Protein 5NFQ (pdb70)

Solvent-accessible surface area: 12331 Å² total; per-residue (Å²): 80,118,25,133,65,87,156,9,80,10,109,66,73,15,51,0,9,0,0,29,35,36,62,99,144,16,73,10,0,0,2,0,3,1,3,2,8,2,10,24,1,2,24,74,0,0,134,69,1,17,104,103,18,24,0,0,1,0,0,6,11,0,2,63,25,0,19,48,31,71,109,63,56,6,1,35,45,97,79,3,42,24,4,1,39,44,0,0,75,67,30,70,9,49,44,0,0,0,0,0,0,16,35,0,0,34,4,0,1,18,0,0,12,60,4,23,119,148,57,0,64,47,0,0,0,0,0,0,19,4,58,49,16,19,14,111,5,0,15,36,54,70,68,0,0,114,16,1,16,18,11,106,12,0,63,60,102,85,10,35,75,47,1,142,131,94,5,0,26,10,0,6,118,108,15,124,122,24,29,114,35,44,96,21,108,85,80,13,95,66,32,14,72,151,18,17,112,71,78,58,1,0,17,0,3,0,2,2,8,46,15,16,111,40,61,2,16,57,66,138,33,85,74,122,54,51,116,72,58,110,89,77,167,71,79,158,0,72,4,53,0,0,0,0,2,0,51,73,3,127,10,12,10,54,59,2,6,96,30,2,102,119,37,6,99,73,41,64,36,41,125,12,81,132,5,17,12,4,0,0,17,60,17,27,114,41,0,15,65,14,0,59,51,42,12,46,89,206

Foldseek 3Di:
DDAQWDWFAFPVGWIWTKGWAADLPAAEEEEEEAPPAALCLLVLQCVVCRPRYTYMGTRFELFDPIPQDQDLQCQALVNRLVVVVRRCVRSVHFAHEYEYAALSLQSQLVNQLVCPPGHYQEYEYEHYFHQQFLLLCLQAPPLQLLLAVLLVLLQDVVCLVQCVVQFLVSSVVVSPSDDDDDDDPPVRVVVSSVRRNPSSSSSSNSSNSNNYPRDRDDPPDHSGDDPPDDGDPTAAREHHYEYEYEQAASNGHPVSVPPNVVRYPPYHYHYHYPFYRSCCRRVVVSVNVSCCVSVDPD

Nearest PDB structures (foldseek):
  5nfq-assembly1_A  TM=1.003E+00  e=3.956E-67  metagenome
  8agm-assembly2_DDD  TM=8.901E-01  e=1.456E-24  metagenome
  4o08-assembly2_B  TM=8.683E-01  e=7.441E-25  Priestia megaterium
  4inz-assembly2_B  TM=8.617E-01  e=6.299E-24  Priestia megaterium
  6t6y-assembly1_A  TM=7.324E-01  e=2.892E-12  Streptomyces sp. BC16019

Structure (mmCIF, N/CA/C/O backbone):
data_5NFQ
#
_entry.id   5NFQ
#
_cell.length_a   41.200
_cell.length_b   84.180
_cell.length_c   157.450
_cell.angle_alpha   90.00
_cell.angle_beta   90.00
_cell.angle_gamma   90.00
#
_symmetry.space_group_name_H-M   'C 2 2 21'
#
loop_
_entity.id
_entity.type
_entity.pdbx_description
1 polymer 'epoxide hydrolase belonging to alpha/beta hydrolase superfamily metagenomic from Tomsk sample'
2 non-polymer DI(HYDROXYETHYL)ETHER
3 non-polymer 1,2-ETHANEDIOL
4 non-polymer 'TRIETHYLENE GLYCOL'
5 non-polymer IMIDAZOLE
6 water water
#
loop_
_atom_site.group_PDB
_atom_site.id
_atom_site.type_symbol
_atom_site.label_atom_id
_atom_site.label_alt_id
_atom_site.label_comp_id
_atom_site.label_asym_id
_atom_site.label_entity_id
_atom_site.label_seq_id
_atom_site.pdbx_PDB_ins_code
_atom_site.Cartn_x
_atom_site.Cartn_y
_atom_site.Cartn_z
_atom_site.occupancy
_atom_site.B_iso_or_equiv
_atom_site.auth_seq_id
_atom_site.auth_comp_id
_atom_site.auth_asym_id
_atom_site.auth_atom_id
_atom_site.pdbx_PDB_model_num
ATOM 1 N N A MET A 1 1 ? -5.197 21.215 72.749 0.40 54.15 1 MET A N 1
ATOM 2 N N B MET A 1 1 ? -5.952 20.544 71.873 0.60 60.38 1 MET A N 1
ATOM 3 C CA A MET A 1 1 ? -4.941 20.755 71.354 0.40 55.25 1 MET A CA 1
ATOM 4 C CA B MET A 1 1 ? -4.490 20.717 72.135 0.60 66.01 1 MET A CA 1
ATOM 5 C C A MET A 1 1 ? -4.151 21.798 70.558 0.40 62.89 1 MET A C 1
ATOM 6 C C B MET A 1 1 ? -3.754 21.148 70.858 0.60 74.42 1 MET A C 1
ATOM 7 O O A MET A 1 1 ? -4.738 22.675 69.920 0.40 68.83 1 MET A O 1
ATOM 8 O O B MET A 1 1 ? -4.097 20.705 69.754 0.60 82.36 1 MET A O 1
ATOM 17 N N A THR A 1 2 ? -2.822 21.704 70.605 0.40 63.39 2 THR A N 1
ATOM 18 N N B THR A 1 2 ? -2.752 22.016 71.022 0.60 65.93 2 THR A N 1
ATOM 19 C CA A THR A 1 2 ? -1.964 22.584 69.806 0.40 50.49 2 THR A CA 1
ATOM 20 C CA B THR A 1 2 ? -1.945 22.534 69.904 0.60 46.42 2 THR A CA 1
ATOM 21 C C A THR A 1 2 ? -0.496 22.651 70.245 0.40 43.42 2 THR A C 1
ATOM 22 C C B THR A 1 2 ? -0.467 22.707 70.250 0.60 41.99 2 THR A C 1
ATOM 23 O O A THR A 1 2 ? -0.188 22.975 71.396 0.40 43.58 2 THR A O 1
ATOM 24 O O B THR A 1 2 ? -0.118 23.162 71.346 0.60 38.84 2 THR A O 1
ATOM 31 N N . PHE A 1 3 ? 0.389 22.333 69.300 1.00 32.33 3 PHE A N 1
ATOM 32 C CA . PHE A 1 3 ? 1.829 22.581 69.393 1.00 28.04 3 PHE A CA 1
ATOM 33 C C . PHE A 1 3 ? 2.121 23.757 68.481 1.00 25.82 3 PHE A C 1
ATOM 34 O O . PHE A 1 3 ? 1.444 23.916 67.464 1.00 26.31 3 PHE A O 1
ATOM 42 N N . GLU A 1 4 ? 3.118 24.569 68.835 1.00 25.82 4 GLU A N 1
ATOM 43 C CA A GLU A 1 4 ? 3.627 25.605 67.930 0.50 27.13 4 GLU A CA 1
ATOM 44 C CA B GLU A 1 4 ? 3.608 25.604 67.922 0.50 26.34 4 GLU A CA 1
ATOM 45 C C . GLU A 1 4 ? 4.408 24.922 66.812 1.00 23.63 4 GLU A C 1
ATOM 46 O O . GLU A 1 4 ? 5.218 24.021 67.077 1.00 23.84 4 GLU A O 1
ATOM 57 N N . LEU A 1 5 ? 4.138 25.315 65.571 1.00 17.54 5 LEU A N 1
ATOM 58 C CA . LEU A 1 5 ? 4.869 24.774 64.429 1.00 16.91 5 LEU A CA 1
ATOM 59 C C . LEU A 1 5 ? 5.765 25.854 63.873 1.00 18.97 5 LEU A C 1
ATOM 60 O O . LEU A 1 5 ? 5.375 27.021 63.805 1.00 23.71 5 LEU A O 1
ATOM 65 N N . LYS A 1 6 ? 6.950 25.453 63.452 1.00 17.43 6 LYS A N 1
ATOM 66 C CA . LYS A 1 6 ? 7.800 26.334 62.677 1.00 20.87 6 LYS A CA 1
ATOM 67 C C . LYS A 1 6 ? 8.032 25.788 61.279 1.00 23.30 6 LYS A C 1
ATOM 68 O O . LYS A 1 6 ? 8.169 24.580 61.091 1.00 22.58 6 LYS A O 1
ATOM 74 N N . ARG A 1 7 ? 8.072 26.703 60.313 1.00 17.64 7 ARG A N 1
ATOM 75 C CA A ARG A 1 7 ? 8.285 26.344 58.923 0.60 17.74 7 ARG A CA 1
ATOM 76 C CA B ARG A 1 7 ? 8.295 26.374 58.902 0.40 19.19 7 ARG A CA 1
ATOM 77 C C . ARG A 1 7 ? 9.786 26.235 58.662 1.00 22.03 7 ARG A C 1
ATOM 78 O O . ARG A 1 7 ? 10.548 27.171 58.921 1.00 27.14 7 ARG A O 1
ATOM 93 N N . VAL A 1 8 ? 10.207 25.067 58.174 1.00 16.34 8 VAL A N 1
ATOM 94 C CA . VAL A 1 8 ? 11.624 24.782 57.941 1.00 15.41 8 VAL A CA 1
ATOM 95 C C . VAL A 1 8 ? 11.830 24.582 56.433 1.00 16.00 8 VAL A C 1
ATOM 96 O O . VAL A 1 8 ? 11.341 23.610 55.850 1.00 16.98 8 VAL A O 1
ATOM 100 N N . ALA A 1 9 ? 12.577 25.493 55.808 1.00 18.28 9 ALA A N 1
ATOM 101 C CA . ALA A 1 9 ? 12.875 25.376 54.383 1.00 15.89 9 ALA A CA 1
ATOM 102 C C . ALA A 1 9 ? 14.031 24.413 54.191 1.00 15.67 9 ALA A C 1
ATOM 103 O O . ALA A 1 9 ? 15.036 24.512 54.896 1.00 16.46 9 ALA A O 1
ATOM 105 N N . LEU A 1 10 ? 13.888 23.475 53.244 1.00 13.00 10 LEU A N 1
ATOM 106 C CA . LEU A 1 10 ? 14.886 22.427 52.941 1.00 14.86 10 LEU A CA 1
ATOM 107 C C . LEU A 1 10 ? 15.550 22.630 51.571 1.00 11.90 10 LEU A C 1
ATOM 108 O O . LEU A 1 10 ? 14.935 23.233 50.683 1.00 14.67 10 LEU A O 1
ATOM 113 N N . PRO A 1 11 ? 16.782 22.112 51.401 1.00 15.48 11 PRO A N 1
ATOM 114 C CA . PRO A 1 11 ? 17.524 22.406 50.149 1.00 16.55 11 PRO A CA 1
ATOM 115 C C . PRO A 1 11 ? 17.057 21.606 48.942 1.00 20.99 11 PRO A C 1
ATOM 116 O O . PRO A 1 11 ? 17.616 21.764 47.849 1.00 20.88 11 PRO A O 1
ATOM 120 N N . ASN A 1 12 ? 16.030 20.770 49.118 1.00 16.95 12 ASN A N 1
ATOM 121 C CA . ASN A 1 12 ? 15.372 20.112 47.975 1.00 16.75 12 ASN A CA 1
ATOM 122 C C . ASN A 1 12 ? 14.176 20.915 47.469 1.00 18.40 12 ASN A C 1
ATOM 123 O O . ASN A 1 12 ? 13.399 20.436 46.639 1.00 22.66 12 ASN A O 1
ATOM 128 N N . GLY A 1 13 ? 13.990 22.111 48.018 1.00 17.88 13 GLY A N 1
ATOM 129 C CA . GLY A 1 13 ? 12.914 23.001 47.593 1.00 16.37 13 GLY A CA 1
ATOM 130 C C . GLY A 1 13 ? 11.580 22.853 48.298 1.00 21.07 13 GLY A C 1
ATOM 131 O O . GLY A 1 13 ? 10.644 23.573 47.981 1.00 25.42 13 GLY A O 1
ATOM 132 N N A ILE A 1 14 ? 11.524 21.924 49.263 0.50 16.88 14 ILE A N 1
ATOM 133 N N B ILE A 1 14 ? 11.460 21.935 49.240 0.50 16.25 14 ILE A N 1
ATOM 134 C CA A ILE A 1 14 ? 10.356 21.646 50.129 0.50 17.26 14 ILE A CA 1
ATOM 135 C CA B ILE A 1 14 ? 10.218 21.922 49.986 0.50 15.20 14 ILE A CA 1
ATOM 136 C C A ILE A 1 14 ? 10.448 22.477 51.418 0.50 18.00 14 ILE A C 1
ATOM 137 C C B ILE A 1 14 ? 10.421 22.523 51.366 0.50 16.74 14 ILE A C 1
ATOM 138 O O A ILE A 1 14 ? 11.560 22.767 51.871 0.50 18.38 14 ILE A O 1
ATOM 139 O O B ILE A 1 14 ? 11.557 22.694 51.821 0.50 17.13 14 ILE A O 1
ATOM 148 N N . HIS A 1 15 ? 9.308 22.859 52.005 1.00 15.15 15 HIS A N 1
ATOM 149 C CA . HIS A 1 15 ? 9.326 23.234 53.412 1.00 17.36 15 HIS A CA 1
ATOM 150 C C . HIS A 1 15 ? 8.499 22.228 54.205 1.00 15.75 15 HIS A C 1
ATOM 151 O O . HIS A 1 15 ? 7.533 21.670 53.679 1.00 16.04 15 HIS A O 1
ATOM 158 N N . LEU A 1 16 ? 8.870 22.044 55.463 1.00 13.47 16 LEU A N 1
ATOM 159 C CA . LEU A 1 16 ? 8.094 21.233 56.404 1.00 12.64 16 LEU A CA 1
ATOM 160 C C . LEU A 1 16 ? 7.716 22.085 57.591 1.00 15.05 16 LEU A C 1
ATOM 161 O O . LEU A 1 16 ? 8.566 22.828 58.125 1.00 14.97 16 LEU A O 1
ATOM 166 N N . ASP A 1 17 ? 6.461 21.982 58.015 1.00 14.63 17 ASP A N 1
ATOM 167 C CA . ASP A 1 17 ? 6.067 22.595 59.294 1.00 13.67 17 ASP A CA 1
ATOM 168 C C . ASP A 1 17 ? 6.348 21.582 60.394 1.00 14.65 17 ASP A C 1
ATOM 169 O O . ASP A 1 17 ? 5.955 20.436 60.255 1.00 14.56 17 ASP A O 1
ATOM 174 N N . VAL A 1 18 ? 7.019 22.014 61.473 1.00 13.28 18 VAL A N 1
ATOM 175 C CA A VAL A 1 18 ? 7.501 21.065 62.485 0.65 12.67 18 VAL A CA 1
ATOM 176 C CA B VAL A 1 18 ? 7.576 21.080 62.460 0.35 13.89 18 VAL A CA 1
ATOM 177 C C . VAL A 1 18 ? 7.329 21.526 63.906 1.00 14.81 18 VAL A C 1
ATOM 178 O O . VAL A 1 18 ? 7.406 22.716 64.207 1.00 17.51 18 VAL A O 1
ATOM 185 N N . VAL A 1 19 ? 7.087 20.546 64.775 1.00 14.03 19 VAL A N 1
ATOM 186 C CA . VAL A 1 19 ? 7.094 20.733 66.226 1.00 14.63 19 VAL A CA 1
ATOM 187 C C . VAL A 1 19 ? 8.555 20.647 66.630 1.00 14.87 19 VAL A C 1
ATOM 188 O O . VAL A 1 19 ? 9.286 19.802 66.122 1.00 13.95 19 VAL A O 1
ATOM 192 N N . ASP A 1 20 ? 8.994 21.525 67.532 1.00 15.96 20 ASP A N 1
ATOM 193 C CA . ASP A 1 20 ? 10.335 21.463 68.062 1.00 17.38 20 ASP A CA 1
ATOM 194 C C . ASP A 1 20 ? 10.205 21.871 69.497 1.00 18.69 20 ASP A C 1
ATOM 195 O O . ASP A 1 20 ? 10.147 23.071 69.817 1.00 18.66 20 ASP A O 1
ATOM 200 N N . GLU A 1 21 ? 10.146 20.860 70.356 1.00 17.23 21 GLU A N 1
ATOM 201 C CA A GLU A 1 21 ? 9.928 21.058 71.796 0.60 17.93 21 GLU A CA 1
ATOM 202 C CA B GLU A 1 21 ? 9.915 21.059 71.786 0.40 18.71 21 GLU A CA 1
ATOM 203 C C . GLU A 1 21 ? 11.068 20.444 72.584 1.00 20.35 21 GLU A C 1
ATOM 204 O O . GLU A 1 21 ? 11.675 19.477 72.153 1.00 24.46 21 GLU A O 1
ATOM 215 N N . GLY A 1 22 ? 11.368 21.007 73.748 1.00 20.01 22 GLY A N 1
ATOM 216 C CA . GLY A 1 22 ? 12.395 20.418 74.612 1.00 18.97 22 GLY A CA 1
ATOM 217 C C . GLY A 1 22 ? 13.739 21.128 74.588 1.00 17.83 22 GLY A C 1
ATOM 218 O O . GLY A 1 22 ? 13.967 21.988 73.735 1.00 19.75 22 GLY A O 1
ATOM 219 N N . PRO A 1 23 ? 14.657 20.742 75.499 1.00 19.71 23 PRO A N 1
ATOM 220 C CA . PRO A 1 23 ? 15.966 21.427 75.590 1.00 22.00 23 PRO A CA 1
ATOM 221 C C . PRO A 1 23 ? 16.807 21.274 74.326 1.00 25.65 23 PRO A C 1
ATOM 222 O O . PRO A 1 23 ? 16.940 20.160 73.792 1.00 22.62 23 PRO A O 1
ATOM 226 N N . THR A 1 24 ? 17.350 22.399 73.855 1.00 24.28 24 THR A N 1
ATOM 227 C CA . THR A 1 24 ? 18.110 22.493 72.593 1.00 31.34 24 THR A CA 1
ATOM 228 C C . THR A 1 24 ? 19.254 21.480 72.461 1.00 30.22 24 THR A C 1
ATOM 229 O O . THR A 1 24 ? 19.470 20.940 71.365 1.00 32.42 24 THR A O 1
ATOM 233 N N . ASP A 1 25 ? 19.962 21.225 73.567 1.00 26.67 25 ASP A N 1
ATOM 234 C CA A ASP A 1 25 ? 21.142 20.359 73.542 0.60 33.24 25 ASP A CA 1
ATOM 235 C CA B ASP A 1 25 ? 21.156 20.370 73.571 0.40 33.42 25 ASP A CA 1
ATOM 236 C C . ASP A 1 25 ? 20.887 18.968 74.141 1.00 29.55 25 ASP A C 1
ATOM 237 O O . ASP A 1 25 ? 21.815 18.191 74.380 1.00 32.45 25 ASP A O 1
ATOM 246 N N . ALA A 1 26 ? 19.612 18.641 74.350 1.00 19.75 26 ALA A N 1
ATOM 247 C CA . ALA A 1 26 ? 19.225 17.336 74.886 1.00 20.16 26 ALA A CA 1
ATOM 248 C C . ALA A 1 26 ? 19.325 16.272 73.763 1.00 21.28 26 ALA A C 1
ATOM 249 O O . ALA A 1 26 ? 19.321 16.652 72.580 1.00 22.04 26 ALA A O 1
ATOM 251 N N . PRO A 1 27 ? 19.426 14.969 74.115 1.00 20.13 27 PRO A N 1
ATOM 252 C CA . PRO A 1 27 ? 19.342 13.949 73.043 1.00 17.93 27 PRO A CA 1
ATOM 253 C C . PRO A 1 27 ? 18.041 14.137 72.245 1.00 17.81 27 PRO A C 1
ATOM 254 O O . PRO A 1 27 ? 17.023 14.569 72.810 1.00 15.23 27 PRO A O 1
ATOM 258 N N . VAL A 1 28 ? 18.086 13.827 70.950 1.00 11.88 28 VAL A N 1
ATOM 259 C CA . VAL A 1 28 ? 16.986 14.205 70.038 1.00 14.17 28 VAL A CA 1
ATOM 260 C C . VAL A 1 28 ? 16.145 12.982 69.689 1.00 13.54 28 VAL A C 1
ATOM 261 O O . VAL A 1 28 ? 16.688 11.910 69.394 1.00 13.73 28 VAL A O 1
ATOM 265 N N . LEU A 1 29 ? 14.825 13.177 69.733 1.00 13.91 29 LEU A N 1
ATOM 266 C CA . LEU A 1 29 ? 13.860 12.205 69.191 1.00 13.13 29 LEU A CA 1
ATOM 267 C C . LEU A 1 29 ? 13.148 12.873 68.031 1.00 13.15 29 LEU A C 1
ATOM 268 O O . LEU A 1 29 ? 12.534 13.923 68.206 1.00 15.22 29 LEU A O 1
ATOM 273 N N . ILE A 1 30 ? 13.232 12.276 66.836 1.00 11.08 30 ILE A N 1
ATOM 274 C CA . ILE A 1 30 ? 12.494 12.802 65.688 1.00 12.30 30 ILE A CA 1
ATOM 275 C C . ILE A 1 30 ? 11.317 11.834 65.466 1.00 11.21 30 ILE A C 1
ATOM 276 O O . ILE A 1 30 ? 11.545 10.657 65.185 1.00 13.20 30 ILE A O 1
ATOM 281 N N . PHE A 1 31 ? 10.096 12.363 65.583 1.00 12.29 31 PHE A N 1
ATOM 282 C CA . PHE A 1 31 ? 8.835 11.573 65.511 1.00 11.92 31 PHE A CA 1
ATOM 283 C C . PHE A 1 31 ? 8.191 11.758 64.140 1.00 9.70 31 PHE A C 1
ATOM 284 O O . PHE A 1 31 ? 7.965 12.908 63.714 1.00 10.86 31 PHE A O 1
ATOM 292 N N . LEU A 1 32 ? 7.877 10.630 63.487 1.00 11.83 32 LEU A N 1
ATOM 293 C CA . LEU A 1 32 ? 7.221 10.615 62.170 1.00 11.18 32 LEU A CA 1
ATOM 294 C C . LEU A 1 32 ? 5.845 9.943 62.247 1.00 10.71 32 LEU A C 1
ATOM 295 O O . LEU A 1 32 ? 5.744 8.764 62.587 1.00 10.36 32 LEU A O 1
ATOM 300 N N . HIS A 1 33 ? 4.805 10.715 61.926 1.00 9.51 33 HIS A N 1
ATOM 301 C CA . HIS A 1 33 ? 3.434 10.223 61.840 1.00 10.42 33 HIS A CA 1
ATOM 302 C C . HIS A 1 33 ? 3.218 9.358 60.606 1.00 11.60 33 HIS A C 1
ATOM 303 O O . HIS A 1 33 ? 4.070 9.295 59.692 1.00 11.86 33 HIS A O 1
ATOM 310 N N . GLY A 1 34 ? 2.019 8.777 60.537 1.00 12.07 34 GLY A N 1
ATOM 311 C CA . GLY A 1 34 ? 1.593 8.081 59.321 1.00 12.54 34 GLY A CA 1
ATOM 312 C C . GLY A 1 34 ? 0.300 8.629 58.761 1.00 10.48 34 GLY A C 1
ATOM 313 O O . GLY A 1 34 ? -0.107 9.781 59.032 1.00 11.75 34 GLY A O 1
ATOM 314 N N . PHE A 1 35 ? -0.353 7.779 57.973 1.00 11.27 35 PHE A N 1
ATOM 315 C CA . PHE A 1 35 ? -1.538 8.146 57.204 1.00 11.65 35 PHE A CA 1
ATOM 316 C C . PHE A 1 35 ? -2.788 7.761 58.000 1.00 12.60 35 PHE A C 1
ATOM 317 O O . PHE A 1 35 ? -2.818 6.645 58.564 1.00 12.68 35 PHE A O 1
ATOM 325 N N . PRO A 1 36 ? -3.829 8.608 58.034 1.00 12.40 36 PRO A N 1
ATOM 326 C CA . PRO A 1 36 ? -3.918 9.906 57.395 1.00 12.54 36 PRO A CA 1
ATOM 327 C C . PRO A 1 36 ? -3.884 10.997 58.493 1.00 11.46 36 PRO A C 1
ATOM 328 O O . PRO A 1 36 ? -4.861 11.726 58.710 1.00 13.71 36 PRO A O 1
ATOM 332 N N . GLU A 1 37 ? -2.775 11.049 59.212 1.00 12.12 37 GLU A N 1
ATOM 333 C CA . GLU A 1 37 ? -2.720 11.852 60.425 1.00 11.89 37 GLU A CA 1
ATOM 334 C C . GLU A 1 37 ? -1.862 13.091 60.220 1.00 11.28 37 GLU A C 1
ATOM 335 O O . GLU A 1 37 ? -2.083 13.818 59.229 1.00 12.27 37 GLU A O 1
ATOM 341 N N . SER A 1 38 ? -0.922 13.352 61.132 1.00 12.30 38 SER A N 1
ATOM 342 C CA . SER A 1 38 ? -0.169 14.618 61.158 1.00 11.40 38 SER A CA 1
ATOM 343 C C . SER A 1 38 ? 0.861 14.555 62.274 1.00 11.57 38 SER A C 1
ATOM 344 O O . SER A 1 38 ? 0.948 13.546 62.964 1.00 12.83 38 SER A O 1
ATOM 347 N N . HIS A 1 39 ? 1.618 15.645 62.474 1.00 13.55 39 HIS A N 1
ATOM 348 C CA . HIS A 1 39 ? 2.526 15.764 63.611 1.00 13.17 39 HIS A CA 1
ATOM 349 C C . HIS A 1 39 ? 1.849 15.413 64.949 1.00 15.24 39 HIS A C 1
ATOM 350 O O . HIS A 1 39 ? 2.523 15.044 65.907 1.00 15.23 39 HIS A O 1
ATOM 357 N N . ARG A 1 40 ? 0.527 15.491 65.000 1.00 12.65 40 ARG A N 1
ATOM 358 C CA . ARG A 1 40 ? -0.181 15.153 66.256 1.00 14.86 40 ARG A CA 1
ATOM 359 C C . ARG A 1 40 ? -0.192 13.658 66.609 1.00 12.57 40 ARG A C 1
ATOM 360 O O . ARG A 1 40 ? -0.573 13.288 67.726 1.00 13.68 40 ARG A O 1
ATOM 368 N N . THR A 1 41 ? 0.194 12.776 65.685 1.00 12.57 41 THR A N 1
ATOM 369 C CA . THR A 1 41 ? 0.138 11.328 65.969 1.00 10.81 41 THR A CA 1
ATOM 370 C C . THR A 1 41 ? 0.844 10.964 67.282 1.00 11.51 41 THR A C 1
ATOM 371 O O . THR A 1 41 ? 0.299 10.202 68.114 1.00 12.12 41 THR A O 1
ATOM 375 N N . TRP A 1 42 ? 2.034 11.532 67.480 1.00 11.05 42 TRP A N 1
ATOM 376 C CA . TRP A 1 42 ? 2.857 11.151 68.620 1.00 11.09 42 TRP A CA 1
ATOM 377 C C . TRP A 1 42 ? 2.723 12.178 69.749 1.00 12.13 42 TRP A C 1
ATOM 378 O O . TRP A 1 42 ? 3.622 12.302 70.620 1.00 13.49 42 TRP A O 1
ATOM 389 N N . ARG A 1 43 ? 1.603 12.906 69.738 1.00 13.40 43 ARG A N 1
ATOM 390 C CA . ARG A 1 43 ? 1.331 13.954 70.751 1.00 14.08 43 ARG A CA 1
ATOM 391 C C . ARG A 1 43 ? 1.641 13.559 72.201 1.00 13.46 43 ARG A C 1
ATOM 392 O O . ARG A 1 43 ? 2.232 14.359 72.940 1.00 13.74 43 ARG A O 1
ATOM 400 N N . HIS A 1 44 ? 1.195 12.369 72.608 1.00 14.84 44 HIS A N 1
ATOM 401 C CA . HIS A 1 44 ? 1.373 11.915 73.984 1.00 13.41 44 HIS A CA 1
ATOM 402 C C . HIS A 1 44 ? 2.824 11.722 74.303 1.00 14.66 44 HIS A C 1
ATOM 403 O O . HIS A 1 44 ? 3.253 12.045 75.413 1.00 16.18 44 HIS A O 1
ATOM 410 N N . GLN A 1 45 ? 3.583 11.203 73.335 1.00 11.98 45 GLN A N 1
ATOM 411 C CA . GLN A 1 45 ? 5.013 10.919 73.566 1.00 12.16 45 GLN A CA 1
ATOM 412 C C . GLN A 1 45 ? 5.828 12.204 73.532 1.00 14.38 45 GLN A C 1
ATOM 413 O O . GLN A 1 45 ? 6.754 12.384 74.308 1.00 13.23 45 GLN A O 1
ATOM 419 N N . ILE A 1 46 ? 5.462 13.116 72.624 1.00 12.00 46 ILE A N 1
ATOM 420 C CA . ILE A 1 46 ? 6.146 14.419 72.561 1.00 13.87 46 ILE A CA 1
ATOM 421 C C . ILE A 1 46 ? 5.987 15.135 73.906 1.00 16.13 46 ILE A C 1
ATOM 422 O O . ILE A 1 46 ? 7.004 15.583 74.478 1.00 18.14 46 ILE A O 1
ATOM 427 N N . ARG A 1 47 ? 4.754 15.180 74.431 1.00 16.15 47 ARG A N 1
ATOM 428 C CA A ARG A 1 47 ? 4.527 15.866 75.716 0.60 17.81 47 ARG A CA 1
ATOM 429 C CA B ARG A 1 47 ? 4.469 15.827 75.724 0.40 16.87 47 ARG A CA 1
ATOM 430 C C . ARG A 1 47 ? 5.185 15.103 76.864 1.00 19.66 47 ARG A C 1
ATOM 431 O O . ARG A 1 47 ? 5.668 15.722 77.818 1.00 21.61 47 ARG A O 1
ATOM 446 N N . HIS A 1 48 ? 5.245 13.788 76.755 1.00 15.57 48 HIS A N 1
ATOM 447 C CA . HIS A 1 48 ? 5.853 12.964 77.816 1.00 15.50 48 HIS A CA 1
ATOM 448 C C . HIS A 1 48 ? 7.376 13.152 77.924 1.00 15.64 48 HIS A C 1
ATOM 449 O O . HIS A 1 48 ? 7.924 13.136 79.046 1.00 18.04 48 HIS A O 1
ATOM 456 N N . PHE A 1 49 ? 8.061 13.342 76.792 1.00 14.16 49 PHE A N 1
ATOM 457 C CA . PHE A 1 49 ? 9.538 13.287 76.793 1.00 13.13 49 PHE A CA 1
ATOM 458 C C . PHE A 1 49 ? 10.232 14.629 76.614 1.00 12.17 49 PHE A C 1
ATOM 459 O O . PHE A 1 49 ? 11.457 14.691 76.701 1.00 13.85 49 PHE A O 1
ATOM 467 N N . SER A 1 50 ? 9.452 15.678 76.348 1.00 14.59 50 SER A N 1
ATOM 468 C CA . SER A 1 50 ? 10.030 16.968 75.978 1.00 15.21 50 SER A CA 1
ATOM 469 C C . SER A 1 50 ? 10.602 17.731 77.175 1.00 20.72 50 SER A C 1
ATOM 470 O O . SER A 1 50 ? 11.207 18.778 76.989 1.00 19.18 50 SER A O 1
ATOM 473 N N . ASP A 1 51 ? 10.456 17.193 78.382 1.00 17.13 51 ASP A N 1
ATOM 474 C CA . ASP A 1 51 ? 11.196 17.753 79.525 1.00 20.50 51 ASP A CA 1
ATOM 475 C C . ASP A 1 51 ? 12.671 17.334 79.535 1.00 21.45 51 ASP A C 1
ATOM 476 O O . ASP A 1 51 ? 13.517 18.023 80.137 1.00 22.68 51 ASP A O 1
ATOM 481 N N . ARG A 1 52 ? 12.974 16.212 78.881 1.00 15.38 52 ARG A N 1
ATOM 482 C CA . ARG A 1 52 ? 14.322 15.609 78.892 1.00 16.90 52 ARG A CA 1
ATOM 483 C C . ARG A 1 52 ? 14.956 15.449 77.534 1.00 19.54 52 ARG A C 1
ATOM 484 O O . ARG A 1 52 ? 16.169 15.260 77.455 1.00 20.70 52 ARG A O 1
ATOM 492 N N . PHE A 1 53 ? 14.138 15.487 76.476 1.00 15.30 53 PHE A N 1
ATOM 493 C CA . PHE A 1 53 ? 14.603 15.226 75.115 1.00 14.38 53 PHE A CA 1
ATOM 494 C C . PHE A 1 53 ? 14.160 16.347 74.202 1.00 14.13 53 PHE A C 1
ATOM 495 O O . PHE A 1 53 ? 13.089 16.955 74.412 1.00 15.18 53 PHE A O 1
ATOM 503 N N . ARG A 1 54 ? 14.968 16.616 73.178 1.00 13.87 54 ARG A N 1
ATOM 504 C CA . ARG A 1 54 ? 14.541 17.521 72.147 1.00 15.09 54 ARG A CA 1
ATOM 505 C C . ARG A 1 54 ? 13.657 16.703 71.210 1.00 17.33 54 ARG A C 1
ATOM 506 O O . ARG A 1 54 ? 14.107 15.726 70.600 1.00 16.43 54 ARG A O 1
ATOM 514 N N . CYS A 1 55 ? 12.409 17.124 71.104 1.00 13.67 55 CYS A N 1
ATOM 515 C CA . CYS A 1 55 ? 11.417 16.356 70.352 1.00 14.57 55 CYS A CA 1
ATOM 516 C C . CYS A 1 55 ? 11.025 17.129 69.088 1.00 14.37 55 CYS A C 1
ATOM 517 O O . CYS A 1 55 ? 10.467 18.220 69.180 1.00 15.18 55 CYS A O 1
ATOM 520 N N . ILE A 1 56 ? 11.307 16.543 67.914 1.00 14.13 56 ILE A N 1
ATOM 521 C CA . ILE A 1 56 ? 11.036 17.150 66.619 1.00 12.58 56 ILE A CA 1
ATOM 522 C C . ILE A 1 56 ? 9.915 16.340 65.964 1.00 11.90 56 ILE A C 1
ATOM 523 O O . ILE A 1 56 ? 9.969 15.121 65.961 1.00 12.72 56 ILE A O 1
ATOM 528 N N . ALA A 1 57 ? 8.870 17.001 65.476 1.00 12.24 57 ALA A N 1
ATOM 529 C CA . ALA A 1 57 ? 7.790 16.228 64.821 1.00 11.52 57 ALA A CA 1
ATOM 530 C C . ALA A 1 57 ? 7.240 16.999 63.643 1.00 11.94 57 ALA 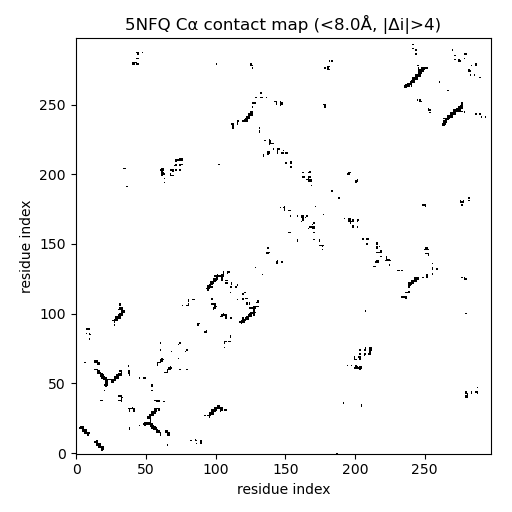A C 1
ATOM 531 O O . ALA A 1 57 ? 6.434 17.924 63.816 1.00 13.07 57 ALA A O 1
ATOM 533 N N . PRO A 1 58 ? 7.622 16.583 62.424 1.00 11.35 58 PRO A N 1
ATOM 534 C CA . PRO A 1 58 ? 7.111 17.294 61.259 1.00 11.07 58 PRO A CA 1
ATOM 535 C C . PRO A 1 58 ? 5.718 16.870 60.854 1.00 12.62 58 PRO A C 1
ATOM 536 O O . PRO A 1 58 ? 5.333 15.733 61.096 1.00 13.78 58 PRO A O 1
ATOM 540 N N . ASP A 1 59 ? 4.969 17.786 60.252 1.00 11.26 59 ASP A N 1
ATOM 541 C CA . ASP A 1 59 ? 3.967 17.392 59.267 1.00 11.59 59 ASP A CA 1
ATOM 542 C C . ASP A 1 59 ? 4.808 17.053 58.042 1.00 12.34 59 ASP A C 1
ATOM 543 O O . ASP A 1 59 ? 5.493 17.932 57.478 1.00 14.31 59 ASP A O 1
ATOM 548 N N . GLN A 1 60 ? 4.783 15.785 57.619 1.00 10.54 60 GLN A N 1
ATOM 549 C CA . GLN A 1 60 ? 5.652 15.381 56.510 1.00 11.59 60 GLN A CA 1
ATOM 550 C C . GLN A 1 60 ? 5.135 15.928 55.178 1.00 11.95 60 GLN A C 1
ATOM 551 O O . GLN A 1 60 ? 4.048 16.507 55.108 1.00 12.19 60 GLN A O 1
ATOM 557 N N . ARG A 1 61 ? 5.939 15.748 54.129 1.00 12.79 61 ARG A N 1
ATOM 558 C CA . ARG A 1 61 ? 5.615 16.278 52.803 1.00 12.69 61 ARG A CA 1
ATOM 559 C C . ARG A 1 61 ? 4.210 15.775 52.439 1.00 13.80 61 ARG A C 1
ATOM 560 O O . ARG A 1 61 ? 3.875 14.614 52.719 1.00 12.94 61 ARG A O 1
ATOM 568 N N . GLY A 1 62 ? 3.382 16.653 51.865 1.00 11.42 62 GLY A N 1
ATOM 569 C CA . GLY A 1 62 ? 2.034 16.246 51.492 1.00 12.75 62 GLY A CA 1
ATOM 570 C C . GLY A 1 62 ? 0.992 16.507 52.564 1.00 13.69 62 GLY A C 1
ATOM 571 O O . GLY A 1 62 ? -0.191 16.428 52.280 1.00 13.68 62 GLY A O 1
ATOM 572 N N . TYR A 1 63 ? 1.439 16.813 53.783 1.00 11.82 63 TYR A N 1
ATOM 573 C CA . TYR A 1 63 ? 0.545 16.980 54.906 1.00 11.68 63 TYR A CA 1
ATOM 574 C C . TYR A 1 63 ? 0.370 18.423 55.368 1.00 14.67 63 TYR A C 1
ATOM 575 O O . TYR A 1 63 ? 1.358 19.175 55.525 1.00 12.94 63 TYR A O 1
ATOM 584 N N . ARG A 1 64 ? -0.887 18.776 55.646 1.00 14.72 64 ARG A N 1
ATOM 585 C CA . ARG A 1 64 ? -1.230 20.058 56.283 1.00 14.43 64 ARG A CA 1
ATOM 586 C C . ARG A 1 64 ? -0.541 21.234 55.561 1.00 14.87 64 ARG A C 1
ATOM 587 O O . ARG A 1 64 ? -0.726 21.406 54.349 1.00 16.44 64 ARG A O 1
ATOM 595 N N . GLY A 1 65 ? 0.242 22.017 56.287 1.00 14.13 65 GLY A N 1
ATOM 596 C CA . GLY A 1 65 ? 0.850 23.217 55.737 1.00 14.68 65 GLY A CA 1
ATOM 597 C C . GLY A 1 65 ? 2.222 23.004 55.155 1.00 15.22 65 GLY A C 1
ATOM 598 O O . GLY A 1 65 ? 2.810 23.950 54.622 1.00 16.84 65 GLY A O 1
ATOM 599 N N . SER A 1 66 ? 2.760 21.791 55.250 1.00 13.38 66 SER A N 1
ATOM 600 C CA . SER A 1 66 ? 4.013 21.475 54.557 1.00 12.79 66 SER A CA 1
ATOM 601 C C . SER A 1 66 ? 3.828 21.513 53.042 1.00 14.09 66 SER A C 1
ATOM 602 O O . SER A 1 66 ? 2.700 21.571 52.556 1.00 14.54 66 SER A O 1
ATOM 605 N N . SER A 1 67 ? 4.925 21.514 52.278 1.00 14.10 67 SER A N 1
ATOM 606 C CA . SER A 1 67 ? 4.782 21.492 50.806 1.00 15.14 67 SER A CA 1
ATOM 607 C C . SER A 1 67 ? 3.940 20.301 50.344 1.00 15.03 67 SER A C 1
ATOM 608 O O . SER A 1 67 ? 4.136 19.193 50.826 1.00 14.28 67 SER A O 1
ATOM 611 N N . LYS A 1 68 ? 3.049 20.551 49.384 1.00 14.27 68 LYS A N 1
ATOM 612 C CA . LYS A 1 68 ? 2.154 19.527 48.865 1.00 12.91 68 LYS A CA 1
ATOM 613 C C . LYS A 1 68 ? 2.276 19.460 47.339 1.00 13.73 68 LYS A C 1
ATOM 614 O O . LYS A 1 68 ? 1.310 19.769 46.646 1.00 17.70 68 LYS A O 1
ATOM 620 N N . PRO A 1 69 ? 3.468 19.070 46.815 1.00 13.06 69 PRO A N 1
ATOM 621 C CA . PRO A 1 69 ? 3.562 18.848 45.373 1.00 13.38 69 PRO A CA 1
ATOM 622 C C . PRO A 1 69 ? 2.528 17.790 44.947 1.00 12.96 69 PRO A C 1
ATOM 623 O O . PRO A 1 69 ? 2.228 16.856 45.710 1.00 12.87 69 PRO A O 1
ATOM 627 N N . GLN A 1 70 ? 1.902 17.984 43.789 1.00 13.37 70 GLN A N 1
ATOM 628 C CA . GLN A 1 70 ? 0.817 17.074 43.380 1.00 14.57 70 GLN A CA 1
ATOM 629 C C . GLN A 1 70 ? 1.274 15.840 42.597 1.00 16.15 70 GLN A C 1
ATOM 630 O O . GLN A 1 70 ? 0.556 14.822 42.571 1.00 15.59 70 GLN A O 1
ATOM 636 N N . GLU A 1 71 ? 2.475 15.915 42.018 1.00 14.92 71 GLU A N 1
ATOM 637 C CA . GLU A 1 71 ? 2.988 14.802 41.233 1.00 16.85 71 GLU A CA 1
ATOM 638 C C . GLU A 1 71 ? 3.327 13.607 42.124 1.00 18.22 71 GLU A C 1
ATOM 639 O O . GLU A 1 71 ? 3.939 13.746 43.205 1.00 14.37 71 GLU A O 1
ATOM 645 N N . VAL A 1 72 ? 2.904 12.433 41.659 1.00 15.46 72 VAL A N 1
ATOM 646 C CA . VAL A 1 72 ? 3.145 11.186 42.403 1.00 13.10 72 VAL A CA 1
ATOM 647 C C . VAL A 1 72 ? 4.620 11.022 42.722 1.00 11.37 72 VAL A C 1
ATOM 648 O O . VAL A 1 72 ? 4.978 10.695 43.870 1.00 11.93 72 VAL A O 1
ATOM 652 N N . ALA A 1 73 ? 5.491 11.244 41.730 1.00 13.30 73 ALA A N 1
ATOM 653 C CA . ALA A 1 73 ? 6.942 11.017 41.926 1.00 14.03 73 ALA A CA 1
ATOM 654 C C . ALA A 1 73 ? 7.616 11.884 42.994 1.00 13.48 73 ALA A C 1
ATOM 655 O O . ALA A 1 73 ? 8.730 11.555 43.439 1.00 13.92 73 ALA A O 1
ATOM 657 N N . ALA A 1 74 ? 6.938 12.939 43.451 1.00 12.73 74 ALA A N 1
ATOM 658 C CA . ALA A 1 74 ? 7.494 13.760 44.539 1.00 12.22 74 ALA A CA 1
ATOM 659 C C . ALA A 1 74 ? 7.442 12.969 45.856 1.00 12.87 74 ALA A C 1
ATOM 660 O O . ALA A 1 74 ? 7.943 13.447 46.868 1.00 13.11 74 ALA A O 1
ATOM 662 N N . TYR A 1 75 ? 6.832 11.775 45.840 1.00 11.69 75 TYR A N 1
ATOM 663 C CA . TYR A 1 75 ? 6.668 11.007 47.086 1.00 12.83 75 TYR A CA 1
ATOM 664 C C . TYR A 1 75 ? 7.352 9.650 47.077 1.00 11.66 75 TYR A C 1
ATOM 665 O O . TYR A 1 75 ? 7.026 8.787 47.887 1.00 11.42 75 TYR A O 1
ATOM 674 N N . THR A 1 76 ? 8.302 9.447 46.175 1.00 11.51 76 THR A N 1
ATOM 675 C CA . THR A 1 76 ? 9.081 8.179 46.136 1.00 12.35 76 THR A CA 1
ATOM 676 C C . THR A 1 76 ? 9.820 8.047 47.469 1.00 12.84 76 THR A C 1
ATOM 677 O O . THR A 1 76 ? 10.129 9.069 48.091 1.00 12.85 76 THR A O 1
ATOM 681 N N . PRO A 1 77 ? 10.058 6.800 47.942 1.00 15.23 77 PRO A N 1
ATOM 682 C CA . PRO A 1 77 ? 10.623 6.571 49.291 1.00 16.38 77 PRO A CA 1
ATOM 683 C C . PRO A 1 77 ? 11.946 7.304 49.529 1.00 14.89 77 PRO A C 1
ATOM 684 O O . PRO A 1 77 ? 12.183 7.789 50.647 1.00 15.30 77 PRO A O 1
ATOM 688 N N . ASP A 1 78 ? 12.791 7.399 48.494 1.00 15.17 78 ASP A N 1
ATOM 689 C CA . ASP A 1 78 ? 14.074 8.104 48.641 1.00 14.78 78 ASP A CA 1
ATOM 690 C C . ASP A 1 78 ? 13.907 9.560 49.021 1.00 14.93 78 ASP A C 1
ATOM 691 O O . ASP A 1 78 ? 14.729 10.103 49.780 1.00 13.64 78 ASP A O 1
ATOM 696 N N . LYS A 1 79 ? 12.878 10.206 48.453 1.00 13.84 79 LYS A N 1
ATOM 697 C CA . LYS A 1 79 ? 12.587 11.602 48.736 1.00 13.22 79 LYS A CA 1
ATOM 698 C C . LYS A 1 79 ? 12.082 11.750 50.166 1.00 12.00 79 LYS A C 1
ATOM 699 O O . LYS A 1 79 ? 12.484 12.665 50.876 1.00 12.61 79 LYS A O 1
ATOM 705 N N . LEU A 1 80 ? 11.190 10.852 50.576 1.00 11.52 80 LEU A N 1
ATOM 706 C CA . LEU A 1 80 ? 10.640 10.912 51.951 1.00 11.92 80 LEU A CA 1
ATOM 707 C C . LEU A 1 80 ? 11.687 10.677 53.038 1.00 12.10 80 LEU A C 1
ATOM 708 O O . LEU A 1 80 ? 11.682 11.360 54.086 1.00 12.31 80 LEU A O 1
ATOM 713 N N . ILE A 1 81 ? 12.588 9.732 52.774 1.00 12.30 81 ILE A N 1
ATOM 714 C CA . ILE A 1 81 ? 13.714 9.452 53.667 1.00 12.32 81 ILE A CA 1
ATOM 715 C C . ILE A 1 81 ? 14.661 10.654 53.676 1.00 11.98 81 ILE A C 1
ATOM 716 O O . ILE A 1 81 ? 15.073 11.125 54.739 1.00 12.86 81 ILE A O 1
ATOM 721 N N . GLY A 1 82 ? 14.954 11.165 52.480 1.00 11.65 82 GLY A N 1
ATOM 722 C CA . GLY A 1 82 ? 15.836 12.324 52.320 1.00 14.95 82 GLY A CA 1
ATOM 723 C C . GLY A 1 82 ? 15.391 13.538 53.096 1.00 14.83 82 GLY A C 1
ATOM 724 O O . GLY A 1 82 ? 16.223 14.226 53.704 1.00 13.67 82 GLY A O 1
ATOM 725 N N . ASP A 1 83 ? 14.076 13.790 53.104 1.00 13.81 83 ASP A N 1
ATOM 726 C CA . ASP A 1 83 ? 13.486 14.922 53.828 1.00 12.66 83 ASP A CA 1
ATOM 727 C C . ASP A 1 83 ? 13.894 14.913 55.290 1.00 13.43 83 ASP A C 1
ATOM 728 O O . ASP A 1 83 ? 14.128 15.978 55.869 1.00 13.84 83 ASP A O 1
ATOM 733 N N . ILE A 1 84 ? 13.951 13.723 55.888 1.00 13.32 84 ILE A N 1
ATOM 734 C CA . ILE A 1 84 ? 14.312 13.617 57.309 1.00 11.67 84 ILE A CA 1
ATOM 735 C C . ILE A 1 84 ? 15.783 13.971 57.571 1.00 13.44 84 ILE A C 1
ATOM 736 O O . ILE A 1 84 ? 16.080 14.710 58.521 1.00 13.14 84 ILE A O 1
ATOM 741 N N . PHE A 1 85 ? 16.699 13.466 56.762 1.00 13.75 85 PHE A N 1
ATOM 742 C CA . PHE A 1 85 ? 18.096 13.869 56.940 1.00 13.54 85 PHE A CA 1
ATOM 743 C C . PHE A 1 85 ? 18.268 15.376 56.703 1.00 13.19 85 PHE A C 1
ATOM 744 O O . PHE A 1 85 ? 18.998 16.045 57.446 1.00 15.07 85 PHE A O 1
ATOM 752 N N . LEU A 1 86 ? 17.608 15.898 55.673 1.00 13.12 86 LEU A N 1
ATOM 753 C CA . LEU A 1 86 ? 17.685 17.334 55.380 1.00 15.56 86 LEU A CA 1
ATOM 754 C C . LEU A 1 86 ? 17.073 18.176 56.493 1.00 15.48 86 LEU A C 1
ATOM 755 O O . LEU A 1 86 ? 17.607 19.233 56.822 1.00 15.85 86 LEU A O 1
ATOM 760 N N . LEU A 1 87 ? 15.986 17.680 57.105 1.00 12.54 87 LEU A N 1
ATOM 761 C CA . LEU A 1 87 ? 15.394 18.354 58.267 1.00 12.40 87 LEU A CA 1
ATOM 762 C C . LEU A 1 87 ? 16.387 18.392 59.428 1.00 14.59 87 LEU A C 1
ATOM 763 O O . LEU A 1 87 ? 16.587 19.477 60.026 1.00 14.37 87 LEU A O 1
ATOM 768 N N . ALA A 1 88 ? 17.036 17.249 59.720 1.00 13.68 88 ALA A N 1
ATOM 769 C CA . ALA A 1 88 ? 18.034 17.197 60.818 1.00 14.16 88 ALA A CA 1
ATOM 770 C C . ALA A 1 88 ? 19.189 18.168 60.502 1.00 17.99 88 ALA A C 1
ATOM 771 O O . ALA A 1 88 ? 19.624 18.929 61.386 1.00 17.61 88 ALA A O 1
ATOM 773 N N . ASP A 1 89 ? 19.657 18.147 59.250 1.00 16.51 89 ASP A N 1
ATOM 774 C CA . ASP A 1 89 ? 20.727 19.072 58.791 1.00 18.74 89 ASP A CA 1
ATOM 775 C C . ASP A 1 89 ? 20.391 20.527 59.065 1.00 20.17 89 ASP A C 1
ATOM 776 O O . ASP A 1 89 ? 21.204 21.266 59.649 1.00 22.03 89 ASP A O 1
ATOM 781 N N . THR A 1 90 ? 19.186 20.923 58.660 1.00 19.17 90 THR A N 1
ATOM 782 C CA . THR A 1 90 ? 18.723 22.296 58.764 1.00 20.92 90 THR A CA 1
ATOM 783 C C . THR A 1 90 ? 18.575 22.750 60.216 1.00 24.17 90 THR A C 1
ATOM 784 O O . THR A 1 90 ? 18.865 23.907 60.539 1.00 21.63 90 THR A O 1
ATOM 788 N N . LEU A 1 91 ? 18.167 21.836 61.096 1.00 19.92 91 LEU A N 1
ATOM 789 C CA . LEU A 1 91 ? 18.051 22.151 62.511 1.00 17.75 91 LEU A CA 1
ATOM 790 C C . LEU A 1 91 ? 19.376 22.018 63.277 1.00 19.11 91 LEU A C 1
ATOM 791 O O . LEU A 1 91 ? 19.404 22.233 64.488 1.00 22.85 91 LEU A O 1
ATOM 796 N N . GLY A 1 92 ? 20.446 21.655 62.577 1.00 20.02 92 GLY A N 1
ATOM 797 C CA . GLY A 1 92 ? 21.775 21.467 63.185 1.00 22.38 92 GLY A CA 1
ATOM 798 C C . GLY A 1 92 ? 21.900 20.241 64.084 1.00 24.17 92 GLY A C 1
ATOM 799 O O . GLY A 1 92 ? 22.657 20.246 65.066 1.00 22.98 92 GLY A O 1
ATOM 800 N N . ILE A 1 93 ? 21.151 19.184 63.753 1.00 19.44 93 ILE A N 1
ATOM 801 C CA . ILE A 1 93 ? 21.098 17.980 64.574 1.00 15.67 93 ILE A CA 1
ATOM 802 C C . ILE A 1 93 ? 21.992 16.922 63.939 1.00 15.92 93 ILE A C 1
ATOM 803 O O . ILE A 1 93 ? 21.702 16.422 62.863 1.00 16.67 93 ILE A O 1
ATOM 808 N N . GLY A 1 94 ? 23.090 16.596 64.612 1.00 14.76 94 GLY A N 1
ATOM 809 C CA . GLY A 1 94 ? 24.049 15.622 64.068 1.00 15.17 94 GLY A CA 1
ATOM 810 C C . GLY A 1 94 ? 23.567 14.182 64.167 1.00 19.23 94 GLY A C 1
ATOM 811 O O . GLY A 1 94 ? 23.673 13.425 63.206 1.00 19.05 94 GLY A O 1
ATOM 812 N N . SER A 1 95 ? 23.067 13.799 65.342 1.00 18.73 95 SER A N 1
ATOM 813 C CA A SER A 1 95 ? 22.539 12.447 65.535 0.60 18.93 95 SER A CA 1
ATOM 814 C CA B SER A 1 95 ? 22.516 12.455 65.504 0.40 18.04 95 SER A CA 1
ATOM 815 C C . SER A 1 95 ? 21.230 12.473 66.300 1.00 14.63 95 SER A C 1
ATOM 816 O O . SER A 1 95 ? 21.004 13.350 67.105 1.00 16.20 95 SER A O 1
ATOM 821 N N . PHE A 1 96 ? 20.370 11.501 66.026 1.00 15.32 96 PHE A N 1
ATOM 822 C CA . PHE A 1 96 ? 19.044 11.473 66.647 1.00 13.61 96 PHE A CA 1
ATOM 823 C C . PHE A 1 96 ? 18.536 10.033 66.729 1.00 11.47 96 PHE A C 1
ATOM 824 O O . PHE A 1 96 ? 19.121 9.109 66.119 1.00 12.81 96 PHE A O 1
ATOM 832 N N . THR A 1 97 ? 17.496 9.852 67.539 1.00 10.57 97 THR A N 1
ATOM 833 C CA . THR A 1 97 ? 16.694 8.637 67.539 1.00 10.62 97 THR A CA 1
ATOM 834 C C . THR A 1 97 ? 15.530 8.888 66.616 1.00 12.28 97 THR A C 1
ATOM 835 O O . THR A 1 97 ? 14.868 9.904 66.738 1.00 13.31 97 THR A O 1
ATOM 839 N N . ILE A 1 98 ? 15.291 7.957 65.697 1.00 11.53 98 ILE A N 1
ATOM 840 C CA . ILE A 1 98 ? 14.176 8.112 64.779 1.00 11.62 98 ILE A CA 1
ATOM 841 C C . ILE A 1 98 ? 13.015 7.294 65.365 1.00 10.66 98 ILE A C 1
ATOM 842 O O . ILE A 1 98 ? 13.232 6.177 65.824 1.00 13.56 98 ILE A O 1
ATOM 847 N N . VAL A 1 99 ? 11.816 7.881 65.370 1.00 11.07 99 VAL A N 1
ATOM 848 C CA . VAL A 1 99 ? 10.617 7.266 65.958 1.00 10.43 99 VAL A CA 1
ATOM 849 C C . VAL A 1 99 ? 9.520 7.345 64.900 1.00 12.09 99 VAL A C 1
ATOM 850 O O . VAL A 1 99 ? 9.203 8.432 64.437 1.00 14.38 99 VAL A O 1
ATOM 854 N N . GLY A 1 100 ? 8.946 6.210 64.488 1.00 12.13 100 GLY A N 1
ATOM 855 C CA . GLY A 1 100 ? 7.951 6.296 63.398 1.00 12.24 100 GLY A CA 1
ATOM 856 C C . GLY A 1 100 ? 6.791 5.351 63.553 1.00 11.86 100 GLY A C 1
ATOM 857 O O . GLY A 1 100 ? 6.974 4.275 64.102 1.00 11.12 100 GLY A O 1
ATOM 858 N N . HIS A 1 101 ? 5.608 5.783 63.078 1.00 11.07 101 HIS A N 1
ATOM 859 C CA . HIS A 1 101 ? 4.390 4.940 63.073 1.00 11.82 101 HIS A CA 1
ATOM 860 C C . HIS A 1 101 ? 3.861 4.838 61.652 1.00 12.43 101 HIS A C 1
ATOM 861 O O . HIS A 1 101 ? 3.815 5.878 60.960 1.00 12.38 101 HIS A O 1
ATOM 868 N N . ASP A 1 102 ? 3.444 3.634 61.211 1.00 11.98 102 ASP A N 1
ATOM 869 C CA . ASP A 1 102 ? 2.773 3.483 59.890 1.00 12.58 102 ASP A CA 1
ATOM 870 C C . ASP A 1 102 ? 3.731 4.009 58.782 1.00 11.55 102 ASP A C 1
ATOM 871 O O . ASP A 1 102 ? 4.897 3.593 58.759 1.00 13.32 102 ASP A O 1
ATOM 876 N N . TRP A 1 103 ? 3.271 4.851 57.845 1.00 11.42 103 TRP A N 1
ATOM 877 C CA . TRP A 1 103 ? 4.197 5.405 56.830 1.00 10.02 103 TRP A CA 1
ATOM 878 C C . TRP A 1 103 ? 5.438 6.065 57.451 1.00 12.22 103 TRP A C 1
ATOM 879 O O . TRP A 1 103 ? 6.562 5.914 56.916 1.00 11.34 103 TRP A O 1
ATOM 890 N N . GLY A 1 104 ? 5.247 6.776 58.571 1.00 12.06 104 GLY A N 1
ATOM 891 C CA . GLY A 1 104 ? 6.390 7.331 59.292 1.00 12.58 104 GLY A CA 1
ATOM 892 C C . GLY A 1 104 ? 7.357 6.268 59.754 1.00 13.82 104 GLY A C 1
ATOM 893 O O . GLY A 1 104 ? 8.561 6.500 59.775 1.00 11.66 104 GLY A O 1
ATOM 894 N N . GLY A 1 105 ? 6.841 5.101 60.144 1.00 10.75 105 GLY A N 1
ATOM 895 C CA . GLY A 1 105 ? 7.705 3.976 60.513 1.00 11.41 105 GLY A CA 1
ATOM 896 C C . GLY A 1 105 ? 8.403 3.339 59.321 1.00 11.99 105 GLY A C 1
ATOM 897 O O . GLY A 1 105 ? 9.547 2.888 59.439 1.00 11.54 105 GLY A O 1
ATOM 898 N N . ALA A 1 106 ? 7.709 3.242 58.176 1.00 11.81 106 ALA A N 1
ATOM 899 C CA . ALA A 1 106 ? 8.366 2.725 56.980 1.00 10.65 106 ALA A CA 1
ATOM 900 C C . ALA A 1 106 ? 9.546 3.652 56.618 1.00 11.82 106 ALA A C 1
ATOM 901 O O . ALA A 1 106 ? 10.655 3.181 56.295 1.00 11.92 106 ALA A O 1
ATOM 903 N N . ILE A 1 107 ? 9.286 4.948 56.688 1.00 11.39 107 ILE A N 1
ATOM 904 C CA . ILE A 1 107 ? 10.310 5.984 56.425 1.00 11.14 107 ILE A CA 1
ATOM 905 C C . ILE A 1 107 ? 11.403 5.852 57.488 1.00 10.59 107 ILE A C 1
ATOM 906 O O . ILE A 1 107 ? 12.586 5.811 57.159 1.00 11.87 107 ILE A O 1
ATOM 911 N N . ALA A 1 108 ? 10.996 5.659 58.750 1.00 10.82 108 ALA A N 1
ATOM 912 C CA . ALA A 1 108 ? 11.954 5.498 59.858 1.00 11.89 108 ALA A CA 1
ATOM 913 C C . ALA A 1 108 ? 12.870 4.283 59.664 1.00 13.02 108 ALA A C 1
ATOM 914 O O . ALA A 1 108 ? 14.065 4.357 59.970 1.00 11.63 108 ALA A O 1
ATOM 916 N N . TRP A 1 109 ? 12.331 3.161 59.161 1.00 10.04 109 TRP A N 1
ATOM 917 C CA . TRP A 1 109 ? 13.180 1.989 58.870 1.00 10.95 109 TRP A CA 1
ATOM 918 C C . TRP A 1 109 ? 14.254 2.389 57.873 1.00 11.05 109 TRP A C 1
ATOM 919 O O . TRP A 1 109 ? 15.420 2.030 58.050 1.00 10.16 109 TRP A O 1
ATOM 930 N N . GLY A 1 110 ? 13.851 3.118 56.824 1.00 10.77 110 GLY A N 1
ATOM 931 C CA . GLY A 1 110 ? 14.798 3.554 55.783 1.00 11.63 110 GLY A CA 1
ATOM 932 C C . GLY A 1 110 ? 15.871 4.491 56.345 1.00 11.36 110 GLY A C 1
ATOM 933 O O . GLY A 1 110 ? 17.051 4.361 56.023 1.00 13.29 110 GLY A O 1
ATOM 934 N N . VAL A 1 111 ? 15.420 5.454 57.143 1.00 10.86 111 VAL A N 1
ATOM 935 C CA . VAL A 1 111 ? 16.291 6.409 57.838 1.00 11.00 111 VAL A CA 1
ATOM 936 C C . VAL A 1 111 ? 17.283 5.661 58.712 1.00 13.25 111 VAL A C 1
ATOM 937 O O . VAL A 1 111 ? 18.506 5.963 58.689 1.00 13.63 111 VAL A O 1
ATOM 941 N N . ALA A 1 112 ? 16.770 4.712 59.509 1.00 11.56 112 ALA A N 1
ATOM 942 C CA . ALA A 1 112 ? 17.636 3.938 60.389 1.00 11.33 112 ALA A CA 1
ATOM 943 C C . ALA A 1 112 ? 18.645 3.082 59.626 1.00 12.08 112 ALA A C 1
ATOM 944 O O . ALA A 1 112 ? 19.833 3.051 59.979 1.00 13.33 112 ALA A O 1
ATOM 946 N N . LEU A 1 113 ? 18.172 2.368 58.602 1.00 11.58 113 LEU A N 1
ATOM 947 C CA . LEU A 1 113 ? 19.039 1.457 57.878 1.00 11.76 113 LEU A CA 1
ATOM 948 C C . LEU A 1 113 ? 20.145 2.203 57.138 1.00 12.87 113 LEU A C 1
ATOM 949 O O . LEU A 1 113 ? 21.293 1.745 57.122 1.00 15.58 113 LEU A O 1
ATOM 954 N N . GLY A 1 114 ? 19.794 3.345 56.566 1.00 13.59 114 GLY A N 1
ATOM 955 C CA . GLY A 1 114 ? 20.767 4.128 55.799 1.00 15.16 114 GLY A CA 1
ATOM 956 C C . GLY A 1 114 ? 21.678 4.942 56.703 1.00 16.25 114 GLY A C 1
ATOM 957 O O . GLY A 1 114 ? 22.872 5.088 56.419 1.00 17.28 114 GLY A O 1
ATOM 958 N N . GLY A 1 115 ? 21.118 5.468 57.790 1.00 13.00 115 GLY A N 1
ATOM 959 C CA . GLY A 1 115 ? 21.820 6.476 58.611 1.00 13.75 115 GLY A CA 1
ATOM 960 C C . GLY A 1 115 ? 22.388 5.984 59.923 1.00 13.46 115 GLY A C 1
ATOM 961 O O . GLY A 1 115 ? 23.073 6.739 60.617 1.00 15.56 115 GLY A O 1
ATOM 962 N N . GLN A 1 116 ? 22.107 4.727 60.275 1.00 13.70 116 GLN A N 1
ATOM 963 C CA . GLN A 1 116 ? 22.645 4.118 61.523 1.00 13.44 116 GLN A CA 1
ATOM 964 C C . GLN A 1 116 ? 24.142 4.399 61.775 1.00 15.65 116 GLN A C 1
ATOM 965 O O . GLN A 1 116 ? 24.974 4.246 60.860 1.00 14.91 116 GLN A O 1
ATOM 971 N N . HIS A 1 117 ? 24.464 4.818 62.998 1.00 15.88 117 HIS A N 1
ATOM 972 C CA . HIS A 1 117 ? 25.858 5.104 63.441 1.00 15.21 117 HIS A CA 1
ATOM 973 C C . HIS A 1 117 ? 26.473 6.378 62.878 1.00 18.77 117 HIS A C 1
ATOM 974 O O . HIS A 1 117 ? 27.453 6.876 63.429 1.00 27.57 117 HIS A O 1
ATOM 981 N N . LEU A 1 118 ? 25.944 6.89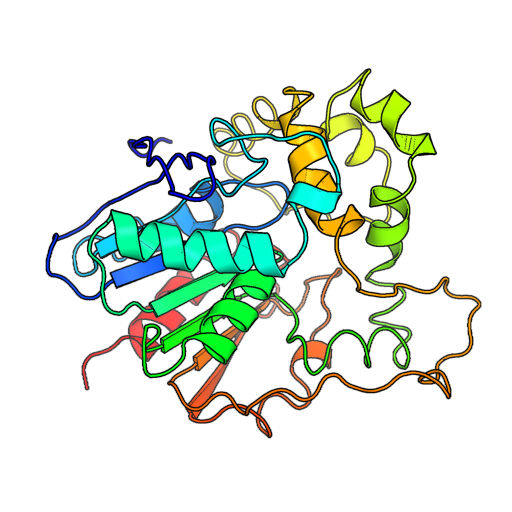1 61.777 1.00 15.45 118 LEU A N 1
ATOM 982 C CA . LEU A 1 118 ? 26.400 8.187 61.269 1.00 17.04 118 LEU A CA 1
ATOM 983 C C . LEU A 1 118 ? 25.478 9.304 61.747 1.00 19.65 118 LEU A C 1
ATOM 984 O O . LEU A 1 118 ? 25.938 10.275 62.334 1.00 20.79 118 LEU A O 1
ATOM 989 N N . ARG A 1 119 ? 24.172 9.135 61.539 1.00 17.74 119 ARG A N 1
ATOM 990 C CA . ARG A 1 119 ? 23.165 10.141 61.882 1.00 13.71 119 ARG A CA 1
ATOM 991 C C . ARG A 1 119 ? 22.118 9.596 62.857 1.00 17.05 119 ARG A C 1
ATOM 992 O O . ARG A 1 119 ? 21.391 10.372 63.451 1.00 20.51 119 ARG A O 1
ATOM 1000 N N . VAL A 1 120 ? 21.977 8.276 62.921 1.00 14.17 120 VAL A N 1
ATOM 1001 C CA . VAL A 1 120 ? 20.885 7.661 63.693 1.00 13.03 120 VAL A CA 1
ATOM 1002 C C . VAL A 1 120 ? 21.455 6.746 64.753 1.00 14.78 120 VAL A C 1
ATOM 1003 O O . VAL A 1 120 ? 22.140 5.773 64.443 1.00 16.15 120 VAL A O 1
ATOM 1007 N N . GLU A 1 121 ? 21.169 7.067 66.018 1.00 14.06 121 GLU A N 1
ATOM 1008 C CA . GLU A 1 121 ? 21.770 6.353 67.149 1.00 15.37 121 GLU A CA 1
ATOM 1009 C C . GLU A 1 121 ? 20.859 5.265 67.751 1.00 16.11 121 GLU A C 1
ATOM 1010 O O . GLU A 1 121 ? 21.350 4.305 68.341 1.00 14.93 121 GLU A O 1
ATOM 1016 N N . ARG A 1 122 ? 19.538 5.434 67.578 1.00 12.89 122 ARG A N 1
ATOM 1017 C CA . ARG A 1 122 ? 18.521 4.460 68.017 1.00 12.18 122 ARG A CA 1
ATOM 1018 C C . ARG A 1 122 ? 17.311 4.551 67.083 1.00 11.25 122 ARG A C 1
ATOM 1019 O O . ARG A 1 122 ? 17.117 5.568 66.401 1.00 11.39 122 ARG A O 1
ATOM 1027 N N . ALA A 1 123 ? 16.495 3.491 67.071 1.00 13.00 123 ALA A N 1
ATOM 1028 C CA . ALA A 1 123 ? 15.259 3.479 66.2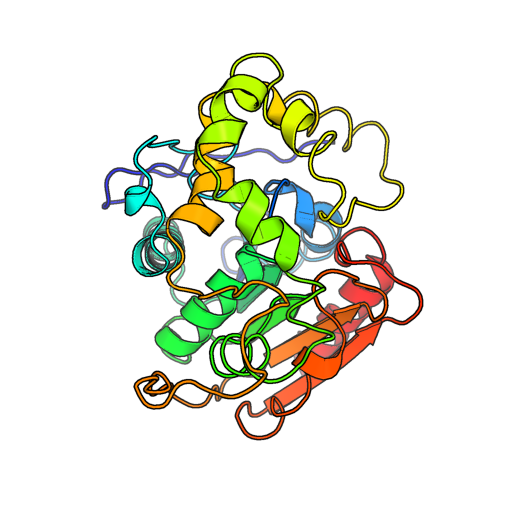71 1.00 11.73 123 ALA A CA 1
ATOM 1029 C C . ALA A 1 123 ? 14.106 2.948 67.108 1.00 11.10 123 ALA A C 1
ATOM 1030 O O . ALA A 1 123 ? 14.282 2.031 67.908 1.00 11.46 123 ALA A O 1
ATOM 1032 N N . ILE A 1 124 ? 12.939 3.583 66.961 1.00 10.60 124 ILE A N 1
ATOM 1033 C CA . ILE A 1 124 ? 11.712 3.147 67.632 1.00 10.28 124 ILE A CA 1
ATOM 1034 C C . ILE A 1 124 ? 10.668 3.099 66.534 1.00 12.12 124 ILE A C 1
ATOM 1035 O O . ILE A 1 124 ? 10.400 4.108 65.868 1.00 12.22 124 ILE A O 1
ATOM 1040 N N . ILE A 1 125 ? 10.108 1.921 66.311 1.00 11.30 125 ILE A N 1
ATOM 1041 C CA . ILE A 1 125 ? 9.171 1.720 65.198 1.00 9.94 125 ILE A CA 1
ATOM 1042 C C . ILE A 1 125 ? 7.894 1.161 65.805 1.00 11.64 125 ILE A C 1
ATOM 1043 O O . ILE A 1 125 ? 7.963 0.191 66.549 1.00 11.73 125 ILE A O 1
ATOM 1048 N N . ALA A 1 126 ? 6.755 1.785 65.506 1.00 11.09 126 ALA A N 1
ATOM 1049 C CA . ALA A 1 126 ? 5.458 1.297 65.991 1.00 11.79 126 ALA A CA 1
ATOM 1050 C C . ALA A 1 126 ? 4.557 0.957 64.797 1.00 11.23 126 ALA A C 1
ATOM 1051 O O . ALA A 1 126 ? 4.253 1.833 63.990 1.00 11.42 126 ALA A O 1
ATOM 1053 N N . ASN A 1 127 ? 4.152 -0.311 64.672 1.00 11.42 127 ASN A N 1
ATOM 1054 C CA . ASN A 1 127 ? 3.225 -0.735 63.601 1.00 10.04 127 ASN A CA 1
ATOM 1055 C C . ASN A 1 127 ? 3.570 -0.146 62.244 1.00 10.27 127 ASN A C 1
ATOM 1056 O O . ASN A 1 127 ? 2.786 0.604 61.637 1.00 11.24 127 ASN A O 1
ATOM 1061 N N . ALA A 1 128 ? 4.752 -0.562 61.776 1.00 10.75 128 ALA A N 1
ATOM 1062 C CA . ALA A 1 128 ? 5.190 -0.269 60.411 1.00 11.79 128 ALA A CA 1
ATOM 1063 C C . ALA A 1 128 ? 6.067 -1.440 59.984 1.00 11.58 128 ALA A C 1
ATOM 1064 O O . ALA A 1 128 ? 7.005 -1.816 60.690 1.00 11.54 128 ALA A O 1
ATOM 1066 N N . PRO A 1 129 ? 5.780 -2.019 58.807 1.00 10.64 129 PRO A N 1
ATOM 1067 C CA . PRO A 1 129 ? 6.477 -3.229 58.397 1.00 13.63 129 PRO A CA 1
ATOM 1068 C C . PRO A 1 129 ? 7.892 -2.942 57.929 1.00 12.25 129 PRO A C 1
ATOM 1069 O O . PRO A 1 129 ? 8.153 -1.874 57.415 1.00 12.77 129 PRO A O 1
ATOM 1073 N N . HIS A 1 130 ? 8.786 -3.903 58.138 1.00 12.69 130 HIS A N 1
ATOM 1074 C CA . HIS A 1 130 ? 10.177 -3.764 57.794 1.00 13.58 130 HIS A CA 1
ATOM 1075 C C . HIS A 1 130 ? 10.357 -4.054 56.316 1.00 13.10 130 HIS A C 1
ATOM 1076 O O . HIS A 1 130 ? 9.751 -5.006 55.791 1.00 14.63 130 HIS A O 1
ATOM 1083 N N . PRO A 1 131 ? 11.192 -3.250 55.625 1.00 13.28 131 PRO A N 1
ATOM 1084 C CA . PRO A 1 131 ? 11.347 -3.423 54.177 1.00 12.95 131 PRO A CA 1
ATOM 1085 C C . PRO A 1 131 ? 11.990 -4.762 53.750 1.00 16.25 131 PRO A C 1
ATOM 1086 O O . PRO A 1 131 ? 11.866 -5.142 52.583 1.00 19.22 131 PRO A O 1
ATOM 1090 N N . ALA A 1 132 ? 12.641 -5.477 54.669 1.00 12.81 132 ALA A N 1
ATOM 1091 C CA . ALA A 1 132 ? 13.209 -6.792 54.329 1.00 16.70 132 ALA A CA 1
ATOM 1092 C C . ALA A 1 132 ? 12.125 -7.873 54.353 1.00 20.65 132 ALA A C 1
ATOM 1093 O O . ALA A 1 132 ? 12.291 -8.947 53.788 1.00 22.20 132 ALA A O 1
ATOM 1095 N N . ILE A 1 133 ? 11.008 -7.559 54.993 1.00 17.26 133 ILE A N 1
ATOM 1096 C CA . ILE A 1 133 ? 9.997 -8.548 55.328 1.00 16.74 133 ILE A CA 1
ATOM 1097 C C . ILE A 1 133 ? 8.712 -8.338 54.527 1.00 17.86 133 IL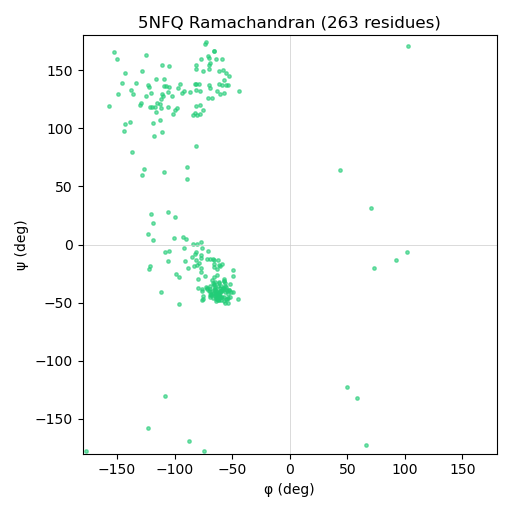E A C 1
ATOM 1098 O O . ILE A 1 133 ? 8.090 -9.322 54.073 1.00 15.97 133 ILE A O 1
ATOM 1103 N N . PHE A 1 134 ? 8.314 -7.076 54.361 1.00 14.94 134 PHE A N 1
ATOM 1104 C CA . PHE A 1 134 ? 6.931 -6.766 53.964 1.00 15.34 134 PHE A CA 1
ATOM 1105 C C . PHE A 1 134 ? 6.564 -7.281 52.577 1.00 15.24 134 PHE A C 1
ATOM 1106 O O . PHE A 1 134 ? 5.505 -7.904 52.420 1.00 15.06 134 PHE A O 1
ATOM 1114 N N . GLN A 1 135 ? 7.417 -7.016 51.591 1.00 14.50 135 GLN A N 1
ATOM 1115 C CA . GLN A 1 135 ? 7.092 -7.416 50.208 1.00 15.16 135 GLN A CA 1
ATOM 1116 C C . GLN A 1 135 ? 6.939 -8.935 50.126 1.00 16.81 135 GLN A C 1
ATOM 1117 O O . GLN A 1 135 ? 6.009 -9.433 49.475 1.00 15.25 135 GLN A O 1
ATOM 1123 N N . LYS A 1 136 ? 7.846 -9.669 50.783 1.00 16.07 136 LYS A N 1
ATOM 1124 C CA A LYS A 1 136 ? 7.772 -11.135 50.818 0.40 17.71 136 LYS A CA 1
ATOM 1125 C CA B LYS A 1 136 ? 7.752 -11.129 50.790 0.60 18.00 136 LYS A CA 1
ATOM 1126 C C . LYS A 1 136 ? 6.435 -11.596 51.415 1.00 16.57 136 LYS A C 1
ATOM 1127 O O . LYS A 1 136 ? 5.762 -12.477 50.846 1.00 17.12 136 LYS A O 1
ATOM 1138 N N . LEU A 1 137 ? 6.037 -10.983 52.543 1.00 14.37 137 LEU A N 1
ATOM 1139 C CA A LEU A 1 137 ? 4.760 -11.338 53.184 0.60 14.36 137 LEU A CA 1
ATOM 1140 C CA B LEU A 1 137 ? 4.771 -11.296 53.212 0.40 15.32 137 LEU A CA 1
ATOM 1141 C C . LEU A 1 137 ? 3.560 -11.093 52.291 1.00 15.60 137 LEU A C 1
ATOM 1142 O O . LEU A 1 137 ? 2.627 -11.911 52.268 1.00 17.23 137 LEU A O 1
ATOM 1151 N N . LEU A 1 138 ? 3.566 -9.985 51.537 1.00 13.65 138 LEU A N 1
ATOM 1152 C CA . LEU A 1 138 ? 2.487 -9.718 50.593 1.00 12.02 138 LEU A CA 1
ATOM 1153 C C . LEU A 1 138 ? 2.391 -10.803 49.523 1.00 14.75 138 LEU A C 1
ATOM 1154 O O . LEU A 1 138 ? 1.285 -11.110 49.057 1.00 15.42 138 LEU A O 1
ATOM 1159 N N . TYR A 1 139 ? 3.535 -11.370 49.138 1.00 15.33 139 TYR A N 1
ATOM 1160 C CA . TYR A 1 139 ? 3.534 -12.468 48.153 1.00 14.42 139 TYR A CA 1
ATOM 1161 C C . TYR A 1 139 ? 3.060 -13.801 48.741 1.00 18.12 139 TYR A C 1
ATOM 1162 O O . TYR A 1 139 ? 2.241 -14.510 48.121 1.00 17.71 139 TYR A O 1
ATOM 1171 N N . THR A 1 140 ? 3.557 -14.126 49.933 1.00 17.10 140 THR A N 1
ATOM 1172 C CA . THR A 1 140 ? 3.427 -15.471 50.494 1.00 20.06 140 THR A CA 1
ATOM 1173 C C . THR A 1 140 ? 2.261 -15.685 51.457 1.00 17.91 140 THR A C 1
ATOM 1174 O O . THR A 1 140 ? 1.769 -16.825 51.583 1.00 17.81 140 THR A O 1
ATOM 1178 N N . HIS A 1 141 ? 1.838 -14.617 52.136 1.00 17.07 141 HIS A N 1
ATOM 1179 C CA . HIS A 1 141 ? 0.888 -14.730 53.261 1.00 16.37 141 HIS A CA 1
ATOM 1180 C C . HIS A 1 141 ? -0.449 -14.106 52.958 1.00 16.46 141 HIS A C 1
ATOM 1181 O O . HIS A 1 141 ? -0.561 -12.875 52.937 1.00 14.77 141 HIS A O 1
ATOM 1188 N N . PRO A 1 142 ? -1.494 -14.947 52.746 1.00 14.57 142 PRO A N 1
ATOM 1189 C CA . PRO A 1 142 ? -2.836 -14.413 52.549 1.00 14.85 142 PRO A CA 1
ATOM 1190 C C . PRO A 1 142 ? -3.291 -13.438 53.620 1.00 13.97 142 PRO A C 1
ATOM 1191 O O . PRO A 1 142 ? -4.007 -12.492 53.294 1.00 15.11 142 PRO A O 1
ATOM 1195 N N . VAL A 1 143 ? -2.870 -13.639 54.875 1.00 15.98 143 VAL A N 1
ATOM 1196 C CA . VAL A 1 143 ? -3.332 -12.742 55.951 1.00 17.54 143 VAL A CA 1
ATOM 1197 C C . VAL A 1 143 ? -2.873 -11.310 55.663 1.00 16.69 143 VAL A C 1
ATOM 1198 O O . VAL A 1 143 ? -3.654 -10.358 55.837 1.00 15.70 143 VAL A O 1
ATOM 1202 N N . GLN A 1 144 ? -1.633 -11.189 55.202 1.00 17.04 144 GLN A N 1
ATOM 1203 C CA . GLN A 1 144 ? -1.068 -9.874 54.902 1.00 13.53 144 GLN A CA 1
ATOM 1204 C C . GLN A 1 144 ? -1.617 -9.328 53.586 1.00 15.13 144 GLN A C 1
ATOM 1205 O O . GLN A 1 144 ? -2.014 -8.189 53.510 1.00 13.27 144 GLN A O 1
ATOM 1211 N N . ARG A 1 145 ? -1.616 -10.143 52.540 1.00 14.21 145 ARG A N 1
ATOM 1212 C CA . ARG A 1 145 ? -2.200 -9.683 51.279 1.00 13.69 145 ARG A CA 1
ATOM 1213 C C . ARG A 1 145 ? -3.642 -9.180 51.439 1.00 14.87 145 ARG A C 1
ATOM 1214 O O . ARG A 1 145 ? -4.016 -8.153 50.853 1.00 15.14 145 ARG A O 1
ATOM 1222 N N . GLU A 1 146 ? -4.464 -9.896 52.226 1.00 14.55 146 GLU A N 1
ATOM 1223 C CA A GLU A 1 146 ? -5.836 -9.467 52.417 0.60 16.28 146 GLU A CA 1
ATOM 1224 C CA B GLU A 1 146 ? -5.847 -9.488 52.459 0.40 15.34 146 GLU A CA 1
ATOM 1225 C C . GLU A 1 146 ? -5.857 -8.145 53.180 1.00 13.74 146 GLU A C 1
ATOM 1226 O O . GLU A 1 146 ? -6.609 -7.218 52.809 1.00 14.97 146 GLU A O 1
ATOM 1237 N N . ALA A 1 147 ? -5.002 -8.056 54.206 1.00 14.16 147 ALA A N 1
ATOM 1238 C CA . ALA A 1 147 ? -4.864 -6.875 55.065 1.00 15.66 147 ALA A CA 1
ATOM 1239 C C . ALA A 1 147 ? -4.512 -5.604 54.281 1.00 16.41 147 ALA A C 1
ATOM 1240 O O . ALA A 1 147 ? -4.930 -4.526 54.658 1.00 18.80 147 ALA A O 1
ATOM 1242 N N . SER A 1 148 ? -3.770 -5.771 53.184 1.00 14.84 148 SER A N 1
ATOM 1243 C CA . SER A 1 148 ? -3.249 -4.646 52.393 1.00 15.83 148 SER A CA 1
ATOM 1244 C C . SER A 1 148 ? -4.035 -4.323 51.129 1.00 14.53 148 SER A C 1
ATOM 1245 O O . SER A 1 148 ? -3.623 -3.453 50.374 1.00 13.95 148 SER A O 1
ATOM 1248 N N . GLN A 1 149 ? -5.166 -4.987 50.906 1.00 14.15 149 GLN A N 1
ATOM 1249 C CA . GLN A 1 149 ? -5.986 -4.708 49.714 1.00 14.83 149 GLN A CA 1
ATOM 1250 C C . GLN A 1 149 ? -6.421 -3.246 49.592 1.00 16.25 149 GLN A C 1
ATOM 1251 O O . GLN A 1 149 ? -6.592 -2.745 48.477 1.00 15.31 149 GLN A O 1
ATOM 1257 N N . TYR A 1 150 ? -6.581 -2.542 50.725 1.00 15.25 150 TYR A N 1
ATOM 1258 C CA . TYR A 1 150 ? -6.978 -1.117 50.681 1.00 15.75 150 TYR A CA 1
ATOM 1259 C C . TYR A 1 150 ? -5.990 -0.272 49.860 1.00 15.47 150 TYR A C 1
ATOM 1260 O O . TYR A 1 150 ? -6.385 0.724 49.254 1.00 15.89 150 TYR A O 1
ATOM 1269 N N . ILE A 1 151 ? -4.713 -0.672 49.877 1.00 14.36 151 ILE A N 1
ATOM 1270 C CA . ILE A 1 151 ? -3.661 0.045 49.115 1.00 13.60 151 ILE A CA 1
ATOM 1271 C C . ILE A 1 151 ? -4.005 0.091 47.639 1.00 14.18 151 ILE A C 1
ATOM 1272 O O . ILE A 1 151 ? -3.770 1.105 46.988 1.00 14.44 151 ILE A O 1
ATOM 1277 N N . ARG A 1 152 ? -4.580 -0.993 47.127 1.00 14.74 152 ARG A N 1
ATOM 1278 C CA . ARG A 1 152 ? -4.998 -1.023 45.714 1.00 15.57 152 ARG A CA 1
ATOM 1279 C C . ARG A 1 152 ? -6.072 0.015 45.444 1.00 18.20 152 ARG A C 1
ATOM 1280 O O . ARG A 1 152 ? -6.030 0.675 44.404 1.00 15.57 152 ARG A O 1
ATOM 1288 N N . G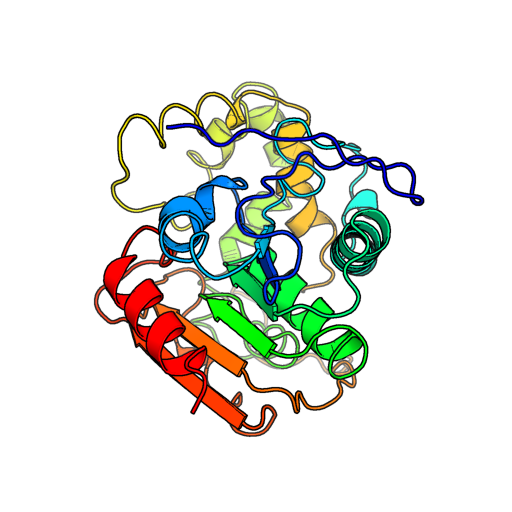LY A 1 153 ? -7.005 0.172 46.389 1.00 14.42 153 GLY A N 1
ATOM 1289 C CA . GLY A 1 153 ? -8.035 1.227 46.322 1.00 13.77 153 GLY A CA 1
ATOM 1290 C C . GLY A 1 153 ? -7.444 2.632 46.347 1.00 13.71 153 GLY A C 1
ATOM 1291 O O . GLY A 1 153 ? -7.822 3.502 45.551 1.00 16.26 153 GLY A O 1
ATOM 1292 N N . PHE A 1 154 ? -6.504 2.862 47.262 1.00 14.06 154 PHE A N 1
ATOM 1293 C CA . PHE A 1 154 ? -5.861 4.168 47.372 1.00 14.81 154 PHE A CA 1
ATOM 1294 C C . PHE A 1 154 ? -5.079 4.516 46.110 1.00 13.85 154 PHE A C 1
ATOM 1295 O O . PHE A 1 154 ? -4.915 5.698 45.793 1.00 16.88 154 PHE A O 1
ATOM 1303 N N . ARG A 1 155 ? -4.630 3.487 45.382 1.00 13.63 155 ARG A N 1
ATOM 1304 C CA . ARG A 1 155 ? -3.878 3.718 44.147 1.00 13.85 155 ARG A CA 1
ATOM 1305 C C . ARG A 1 155 ? -4.755 3.937 42.923 1.00 16.95 155 ARG A C 1
ATOM 1306 O O . ARG A 1 155 ? -4.247 4.305 41.851 1.00 17.55 155 ARG A O 1
ATOM 1314 N N . ASP A 1 156 ? -6.048 3.678 43.055 1.00 14.17 156 ASP A N 1
ATOM 1315 C CA . ASP A 1 156 ? -6.921 3.641 41.876 1.00 16.37 156 ASP A CA 1
ATOM 1316 C C . ASP A 1 156 ? -7.323 5.062 41.465 1.00 14.69 156 ASP A C 1
ATOM 1317 O O . ASP A 1 156 ? -8.069 5.755 42.204 1.00 14.41 156 ASP A O 1
ATOM 1322 N N . PRO A 1 157 ? -6.830 5.537 40.294 1.00 17.56 157 PRO A N 1
ATOM 1323 C CA . PRO A 1 157 ? -7.172 6.914 39.901 1.00 17.10 157 PRO A CA 1
ATOM 1324 C C . PRO A 1 157 ? -8.666 7.143 39.606 1.00 15.77 157 PRO A C 1
ATOM 1325 O O . PRO A 1 157 ? -9.099 8.294 39.576 1.00 15.86 157 PRO A O 1
ATOM 1329 N N . ALA A 1 158 ? -9.449 6.064 39.467 1.00 16.79 158 ALA A N 1
ATOM 1330 C CA . ALA A 1 158 ? -10.922 6.163 39.368 1.00 16.60 158 ALA A CA 1
ATOM 1331 C C . ALA A 1 158 ? -11.547 6.690 40.661 1.00 18.37 158 ALA A C 1
ATOM 1332 O O . ALA A 1 158 ? -12.666 7.196 40.643 1.00 19.63 158 ALA A O 1
ATOM 1334 N N . ASN A 1 159 ? -10.808 6.612 41.776 1.00 18.78 159 ASN A N 1
ATOM 1335 C CA . ASN A 1 159 ? -11.271 7.206 43.047 1.00 21.56 159 ASN A CA 1
ATOM 1336 C C . ASN A 1 159 ? -11.031 8.710 43.227 1.00 18.17 159 ASN A C 1
ATOM 1337 O O . ASN A 1 159 ? -11.517 9.322 44.196 1.00 16.96 159 ASN A O 1
ATOM 1342 N N . ASP A 1 160 ? -10.284 9.330 42.316 1.00 16.38 160 ASP A N 1
ATOM 1343 C CA . ASP A 1 160 ? -9.929 10.732 42.482 1.00 16.53 160 ASP A CA 1
ATOM 1344 C C . ASP A 1 160 ? -11.134 11.673 42.402 1.00 17.51 160 ASP A C 1
ATOM 1345 O O . ASP A 1 160 ? -11.168 12.685 43.089 1.00 18.85 160 ASP A O 1
ATOM 1350 N N . ALA A 1 161 ? -12.117 11.324 41.574 1.00 17.39 161 ALA A N 1
ATOM 1351 C CA . ALA A 1 161 ? -13.328 12.142 41.466 1.00 20.91 161 ALA A CA 1
ATOM 1352 C C . ALA A 1 161 ? -14.003 12.281 42.841 1.00 20.70 161 ALA A C 1
ATOM 1353 O O . ALA A 1 161 ? -14.451 13.372 43.207 1.00 22.34 161 ALA A O 1
ATOM 1355 N N . LEU A 1 162 ? -14.004 11.188 43.610 1.00 17.88 162 LEU A N 1
ATOM 1356 C CA . LEU A 1 162 ? -14.577 11.194 44.956 1.00 18.43 162 LEU A CA 1
ATOM 1357 C C . LEU A 1 162 ? -13.797 12.074 45.931 1.00 21.29 162 LEU A C 1
ATOM 1358 O O . LEU A 1 162 ? -14.385 12.832 46.704 1.00 20.93 162 LEU A O 1
ATOM 1363 N N . VAL A 1 163 ? -12.470 12.014 45.859 1.00 19.92 163 VAL A N 1
ATOM 1364 C CA . VAL A 1 163 ? -11.616 12.885 46.682 1.00 18.84 163 VAL A CA 1
ATOM 1365 C C . VAL A 1 163 ? -11.830 14.381 46.334 1.00 25.80 163 VAL A C 1
ATOM 1366 O O . VAL A 1 163 ? -11.883 15.232 47.218 1.00 23.94 163 VAL A O 1
ATOM 1370 N N . LYS A 1 164 ? -11.961 14.692 45.047 1.00 23.52 164 LYS A N 1
ATOM 1371 C CA . LYS A 1 164 ? -12.155 16.071 44.624 1.00 23.24 164 LYS A CA 1
ATOM 1372 C C . LYS A 1 164 ? -13.494 16.638 45.082 1.00 28.07 164 LYS A C 1
ATOM 1373 O O . LYS A 1 164 ? -13.574 17.828 45.388 1.00 35.22 164 LYS A O 1
ATOM 1379 N N . GLU A 1 165 ? -14.517 15.783 45.142 1.00 23.68 165 GLU A N 1
ATOM 1380 C CA A GLU A 1 165 ? -15.837 16.205 45.580 0.60 24.90 165 GLU A CA 1
ATOM 1381 C CA B GLU A 1 165 ? -15.856 16.182 45.584 0.40 25.48 165 GLU A CA 1
ATOM 1382 C C . GLU A 1 165 ? -15.915 16.310 47.105 1.00 28.53 165 GLU A C 1
ATOM 1383 O O . GLU A 1 165 ? -16.486 17.264 47.634 1.00 30.03 165 GLU A O 1
ATOM 1394 N N . HIS A 1 166 ? -15.323 15.337 47.805 1.00 25.89 166 HIS A N 1
ATOM 1395 C CA . HIS A 1 166 ? -15.547 15.162 49.243 1.00 27.70 166 HIS A CA 1
ATOM 1396 C C . HIS A 1 166 ? -14.318 15.197 50.144 1.00 30.53 166 HIS A C 1
ATOM 1397 O O . HIS A 1 166 ? -14.418 14.917 51.345 1.00 31.93 166 HIS A O 1
ATOM 1404 N N . GLY A 1 167 ? -13.178 15.568 49.576 1.00 25.26 167 GLY A N 1
ATOM 1405 C CA . GLY A 1 167 ? -11.901 15.492 50.271 1.00 24.78 167 GLY A CA 1
ATOM 1406 C C . GLY A 1 167 ? -11.515 14.048 50.545 1.00 24.39 167 GLY A C 1
ATOM 1407 O O . GLY A 1 167 ? -12.187 13.105 50.121 1.00 22.67 167 GLY A O 1
ATOM 1408 N N . LEU A 1 168 ? -10.441 13.878 51.305 1.00 24.22 168 LEU A N 1
ATOM 1409 C CA . LEU A 1 168 ? -9.962 12.548 51.622 1.00 18.18 168 LEU A CA 1
ATOM 1410 C C . LEU A 1 168 ? -11.036 11.692 52.293 1.00 18.45 168 LEU A C 1
ATOM 1411 O O . LEU A 1 168 ? -11.103 10.468 52.087 1.00 19.10 168 LEU A O 1
ATOM 1416 N N . THR A 1 169 ? -11.882 12.359 53.082 1.00 20.59 169 THR A N 1
ATOM 1417 C CA . THR A 1 169 ? -12.876 11.709 53.925 1.00 20.08 169 THR A CA 1
ATOM 1418 C C . THR A 1 169 ? -13.808 10.825 53.117 1.00 22.12 169 THR A C 1
ATOM 1419 O O . THR A 1 169 ? -14.173 9.753 53.572 1.00 21.17 169 THR A O 1
ATOM 1423 N N . GLY A 1 170 ? -14.147 11.275 51.915 1.00 21.91 170 GLY A N 1
ATOM 1424 C CA . GLY A 1 170 ? -15.007 10.519 51.006 1.00 22.42 170 GLY A CA 1
ATOM 1425 C C . GLY A 1 170 ? -14.417 9.170 50.633 1.00 24.73 170 GLY A C 1
ATOM 1426 O O . GLY A 1 170 ? -15.116 8.161 50.670 1.00 24.42 170 GLY A O 1
ATOM 1427 N N . LEU A 1 171 ? -13.123 9.149 50.297 1.00 19.03 171 LEU A N 1
ATOM 1428 C CA . LEU A 1 171 ? -12.429 7.897 49.974 1.00 17.83 171 LEU A CA 1
ATOM 1429 C C . LEU A 1 171 ? -12.246 6.993 51.185 1.00 18.64 171 LEU A C 1
ATOM 1430 O O . LEU A 1 171 ? -12.373 5.779 51.058 1.00 19.37 171 LEU A O 1
ATOM 1435 N N . LEU A 1 172 ? -11.915 7.576 52.342 1.00 18.56 172 LEU A N 1
ATOM 1436 C CA . L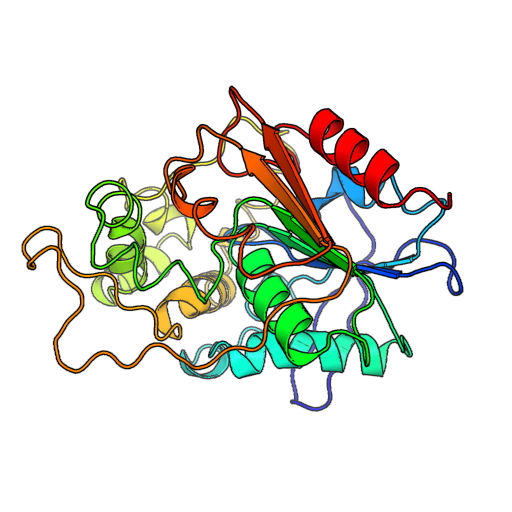EU A 1 172 ? -11.801 6.801 53.580 1.00 17.89 172 LEU A CA 1
ATOM 1437 C C . LEU A 1 172 ? -13.147 6.116 53.913 1.00 19.38 172 LEU A C 1
ATOM 1438 O O . LEU A 1 172 ? -13.129 4.961 54.327 1.00 19.17 172 LEU A O 1
ATOM 1443 N N . MET A 1 173 ? -14.260 6.844 53.692 1.00 19.54 173 MET A N 1
ATOM 1444 C CA A MET A 1 173 ? -15.657 6.365 53.898 0.50 22.62 173 MET A CA 1
ATOM 1445 C CA B MET A 1 173 ? -15.608 6.306 53.950 0.50 22.26 173 MET A CA 1
ATOM 1446 C C . MET A 1 173 ? -15.986 5.243 52.919 1.00 24.91 173 MET A C 1
ATOM 1447 O O . MET A 1 173 ? -16.637 4.251 53.263 1.00 28.36 173 MET A O 1
ATOM 1456 N N . LYS A 1 174 ? -15.551 5.437 51.669 1.00 24.23 174 LYS A N 1
ATOM 1457 C CA . LYS A 1 174 ? -15.830 4.494 50.584 1.00 27.67 174 LYS A CA 1
ATOM 1458 C C . LYS A 1 174 ? -14.964 3.240 50.659 1.00 27.23 174 LYS A C 1
ATOM 1459 O O . LYS A 1 174 ? -15.448 2.145 50.381 1.00 28.01 174 LYS A O 1
ATOM 1465 N N . GLU A 1 175 ? -13.684 3.404 51.000 1.00 26.15 175 GLU A N 1
ATOM 1466 C CA . GLU A 1 175 ? -12.733 2.294 50.978 1.00 20.05 175 GLU A CA 1
ATOM 1467 C C . GLU A 1 175 ? -12.863 1.457 52.233 1.00 26.09 175 GLU A C 1
ATOM 1468 O O . GLU A 1 175 ? -12.127 1.639 53.240 1.00 22.85 175 GLU A O 1
ATOM 1474 N N . VAL A 1 176 ? -13.835 0.533 52.149 1.00 25.74 176 VAL A N 1
ATOM 1475 C CA . VAL A 1 176 ? -14.204 -0.375 53.246 1.00 26.22 176 VAL A CA 1
ATOM 1476 C C . VAL A 1 176 ? -13.067 -1.310 53.680 1.00 27.26 176 VAL A C 1
ATOM 1477 O O . VAL A 1 176 ? -13.106 -1.867 54.781 1.00 28.39 176 VAL A O 1
ATOM 1481 N N . LYS A 1 177 ? -12.056 -1.461 52.821 1.00 22.92 177 LYS A N 1
ATOM 1482 C CA . LYS A 1 177 ? -10.907 -2.324 53.114 1.00 25.13 177 LYS A CA 1
ATOM 1483 C C . LYS A 1 177 ? -9.866 -1.631 54.005 1.00 25.07 177 LYS A C 1
ATOM 1484 O O . LYS A 1 177 ? -8.950 -2.289 54.534 1.00 24.39 177 LYS A O 1
ATOM 1490 N N . TRP A 1 178 ? -9.998 -0.309 54.144 1.00 24.19 178 TRP A N 1
ATOM 1491 C CA . TRP A 1 178 ? -9.110 0.505 55.018 1.00 23.24 178 TRP A CA 1
ATOM 1492 C C . TRP A 1 178 ? -9.516 0.363 56.487 1.00 26.22 178 TRP A C 1
ATOM 1493 O O . TRP A 1 178 ? -10.697 0.480 56.821 1.00 27.73 178 TRP A O 1
ATOM 1504 N N . ASP A 1 179 ? -8.519 0.111 57.344 1.00 21.88 179 ASP A N 1
ATOM 1505 C CA . ASP A 1 179 ? -8.717 -0.138 58.769 1.00 23.53 179 ASP A CA 1
ATOM 1506 C C . ASP A 1 179 ? -8.836 1.210 59.487 1.00 24.69 179 ASP A C 1
ATOM 1507 O O . ASP A 1 179 ? -7.880 1.986 59.533 1.00 21.67 179 ASP A O 1
ATOM 1512 N N . ARG A 1 180 ? -10.027 1.492 60.019 1.00 24.53 180 ARG A N 1
ATOM 1513 C CA . ARG A 1 180 ? -10.366 2.814 60.558 1.00 24.66 180 ARG A CA 1
ATOM 1514 C C . ARG A 1 180 ? -9.839 3.014 61.976 1.00 23.19 180 ARG A C 1
ATOM 1515 O O . ARG A 1 180 ? -9.641 2.026 62.684 1.00 25.44 180 ARG A O 1
ATOM 1523 N N . PRO A 1 181 ? -9.604 4.284 62.396 1.00 25.99 181 PRO A N 1
ATOM 1524 C CA . PRO A 1 181 ? -9.121 4.452 63.774 1.00 28.33 181 PRO A CA 1
ATOM 1525 C C . PRO A 1 181 ? -10.159 4.129 64.850 1.00 33.23 181 PRO A C 1
ATOM 1526 O O . PRO A 1 181 ? -11.364 4.173 64.601 1.00 26.23 181 PRO A O 1
ATOM 1530 N N . SER A 1 182 ? -9.663 3.790 66.035 1.00 28.35 182 SER A N 1
ATOM 1531 C CA . SER A 1 182 ? -10.501 3.660 67.211 1.00 34.67 182 SER A CA 1
ATOM 1532 C C . SER A 1 182 ? -10.909 5.052 67.712 1.00 34.68 182 SER A C 1
ATOM 1533 O O . SER A 1 182 ? -10.542 6.083 67.107 1.00 29.27 182 SER A O 1
ATOM 1536 N N . ALA A 1 183 ? -11.648 5.071 68.825 1.00 33.58 183 ALA A N 1
ATOM 1537 C CA . ALA A 1 183 ? -12.181 6.302 69.399 1.00 35.38 183 ALA A CA 1
ATOM 1538 C C . ALA A 1 183 ? -11.058 7.272 69.789 1.00 31.35 183 ALA A C 1
ATOM 1539 O O . ALA A 1 183 ? -10.100 6.882 70.453 1.00 32.13 183 ALA A O 1
ATOM 1541 N N . MET A 1 184 ? -11.179 8.523 69.350 1.00 31.29 184 MET A N 1
ATOM 1542 C CA . MET A 1 184 ? -10.178 9.556 69.649 1.00 31.72 184 MET A CA 1
ATOM 1543 C C . MET A 1 184 ? -10.855 10.742 70.302 1.00 29.15 184 MET A C 1
ATOM 1544 O O . MET A 1 184 ? -12.083 10.855 70.242 1.00 27.74 184 MET A O 1
ATOM 1549 N N . GLU A 1 185 ? -10.072 11.613 70.944 1.00 26.93 185 GLU A N 1
ATOM 1550 C CA . GLU A 1 185 ? -10.650 12.825 71.516 1.00 30.85 185 GLU A CA 1
ATOM 1551 C C . GLU A 1 185 ? -11.255 13.670 70.394 1.00 29.92 185 GLU A C 1
ATOM 1552 O O . GLU A 1 185 ? -10.656 13.771 69.312 1.00 24.65 185 GLU A O 1
ATOM 1558 N N . PRO A 1 186 ? -12.454 14.242 70.643 1.00 31.48 186 PRO A N 1
ATOM 1559 C CA . PRO A 1 186 ? -13.184 15.060 69.666 1.00 27.08 186 PRO A CA 1
ATOM 1560 C C . PRO A 1 186 ? -12.331 16.155 69.006 1.00 21.58 186 PRO A C 1
ATOM 1561 O O . PRO A 1 186 ? -12.452 16.353 67.804 1.00 19.47 186 PRO A O 1
ATOM 1565 N N . GLU A 1 187 ? -11.470 16.830 69.784 1.00 18.99 187 GLU A N 1
ATOM 1566 C CA A GLU A 1 187 ? -10.619 17.928 69.280 0.60 22.32 187 GLU A CA 1
ATOM 1567 C CA B GLU A 1 187 ? -10.663 17.931 69.246 0.40 21.09 187 GLU A CA 1
ATOM 1568 C C . GLU A 1 187 ? -9.648 17.412 68.223 1.00 17.97 187 GLU A C 1
ATOM 1569 O O . GLU A 1 187 ? -9.374 18.097 67.224 1.00 20.88 187 GLU A O 1
ATOM 1580 N N . GLU A 1 188 ? -9.115 16.212 68.455 1.00 15.08 188 GLU A N 1
ATOM 1581 C CA . GLU A 1 188 ? -8.186 15.583 67.490 1.00 17.68 188 GLU A CA 1
ATOM 1582 C C . GLU A 1 188 ? -8.904 15.204 66.213 1.00 18.21 188 GLU A C 1
ATOM 1583 O O . GLU A 1 188 ? -8.385 15.433 65.107 1.00 15.93 188 GLU A O 1
ATOM 1589 N N . ARG A 1 189 ? -10.108 14.642 66.380 1.00 15.92 189 ARG A N 1
ATOM 1590 C CA . ARG A 1 189 ? -10.919 14.239 65.218 1.00 19.05 189 ARG A CA 1
ATOM 1591 C C . ARG A 1 189 ? -11.303 15.432 64.392 1.00 16.11 189 ARG A C 1
ATOM 1592 O O . ARG A 1 189 ? -11.234 15.366 63.153 1.00 16.59 189 ARG A O 1
ATOM 1600 N N . ASP A 1 190 ? -11.704 16.516 65.062 1.00 16.57 190 ASP A N 1
ATOM 1601 C CA . ASP A 1 190 ? -12.097 17.735 64.370 1.00 16.33 190 ASP A CA 1
ATOM 1602 C C . ASP A 1 190 ? -10.976 18.300 63.514 1.00 17.87 190 ASP A C 1
ATOM 1603 O O . ASP A 1 190 ? -11.235 18.752 62.411 1.00 16.89 190 ASP A O 1
ATOM 1608 N N . GLN A 1 191 ? -9.746 18.254 64.026 1.00 17.58 191 GLN A N 1
ATOM 1609 C CA A GLN A 1 191 ? -8.590 18.773 63.289 0.60 17.43 191 GLN A CA 1
ATOM 1610 C CA B GLN A 1 191 ? -8.593 18.779 63.283 0.40 18.04 191 GLN A CA 1
ATOM 1611 C C . GLN A 1 191 ? -8.348 17.963 62.019 1.00 16.05 191 GLN A C 1
ATOM 1612 O O . GLN A 1 191 ? -8.113 18.539 60.941 1.00 19.73 191 GLN A O 1
ATOM 1623 N N . LEU A 1 192 ? -8.417 16.637 62.151 1.00 16.44 192 LEU A N 1
ATOM 1624 C CA . LEU A 1 192 ? -8.216 15.745 61.007 1.00 16.03 192 LEU A CA 1
ATOM 1625 C C . LEU A 1 192 ? -9.325 15.971 59.969 1.00 13.02 192 LEU A C 1
ATOM 1626 O O . LEU A 1 192 ? -9.043 16.063 58.778 1.00 14.40 192 LEU A O 1
ATOM 1631 N N . LEU A 1 193 ? -10.575 16.086 60.411 1.00 15.83 193 LEU A N 1
ATOM 1632 C CA . LEU A 1 193 ? -11.663 16.307 59.431 1.00 15.93 193 LEU A CA 1
ATOM 1633 C C . LEU A 1 193 ? -11.468 17.624 58.678 1.00 16.85 193 LEU A C 1
ATOM 1634 O O . LEU A 1 193 ? -11.773 17.711 57.477 1.00 19.25 193 LEU A O 1
ATOM 1639 N N . ARG A 1 194 ? -10.950 18.637 59.382 1.00 16.60 194 ARG A N 1
ATOM 1640 C CA A ARG A 1 194 ? -10.608 19.897 58.726 0.60 19.95 194 ARG A CA 1
ATOM 1641 C CA B ARG A 1 194 ? -10.574 19.915 58.748 0.40 19.26 194 ARG A CA 1
ATOM 1642 C C . ARG A 1 194 ? -9.418 19.706 57.776 1.00 18.88 194 ARG A C 1
ATOM 1643 O O . ARG A 1 194 ? -9.499 20.133 56.614 1.00 20.28 194 ARG A O 1
ATOM 1658 N N . ASP A 1 195 ? -8.349 19.045 58.249 1.00 16.94 195 ASP A N 1
ATOM 1659 C CA . ASP A 1 195 ? -7.152 18.723 57.410 1.00 15.85 195 ASP A CA 1
ATOM 1660 C C . ASP A 1 195 ? -7.550 18.030 56.096 1.00 16.10 195 ASP A C 1
ATOM 1661 O O . ASP A 1 195 ? -6.992 18.327 55.019 1.00 17.91 195 ASP A O 1
ATOM 1666 N N . TRP A 1 196 ? -8.513 17.111 56.178 1.00 16.17 196 TRP A N 1
ATOM 1667 C CA . TRP A 1 196 ? -8.816 16.202 55.057 1.00 15.57 196 TRP A CA 1
ATOM 1668 C C . TRP A 1 196 ? -9.624 16.890 53.963 1.00 21.71 196 TRP A C 1
ATOM 1669 O O . TRP A 1 196 ? -9.774 16.335 52.878 1.00 20.03 196 TRP A O 1
ATOM 1680 N N . GLN A 1 197 ? -10.139 18.083 54.268 1.00 19.17 197 GLN A N 1
ATOM 1681 C CA . GLN A 1 197 ? -10.806 18.903 53.254 1.00 20.92 197 GLN A CA 1
ATOM 1682 C C . GLN A 1 197 ? -9.880 19.630 52.290 1.00 22.01 197 GLN A C 1
ATOM 1683 O O . GLN A 1 197 ? -10.345 20.199 51.307 1.00 24.27 197 GLN A O 1
ATOM 1689 N N . ASN A 1 198 ? -8.578 19.618 52.559 1.00 18.39 198 ASN A N 1
ATOM 1690 C CA . ASN A 1 198 ? -7.630 20.261 51.659 1.00 19.27 198 ASN A CA 1
ATOM 1691 C C . ASN A 1 198 ? -7.291 19.285 50.557 1.00 18.77 198 ASN A C 1
ATOM 1692 O O . ASN A 1 198 ? -6.621 18.283 50.815 1.00 17.94 198 ASN A O 1
ATOM 1697 N N . HIS A 1 199 ? -7.748 19.602 49.332 1.00 19.93 199 HIS A N 1
ATOM 1698 C CA A HIS A 1 199 ? -7.560 18.785 48.112 0.70 22.21 199 HIS A CA 1
ATOM 1699 C CA B HIS A 1 199 ? -7.564 18.672 48.221 0.30 18.77 199 HIS A CA 1
ATOM 1700 C C . HIS A 1 199 ? -6.096 18.409 47.898 1.00 16.28 199 HIS A C 1
ATOM 1701 O O . HIS A 1 199 ? -5.751 17.258 47.582 1.00 16.73 199 HIS A O 1
ATOM 1714 N N . ASP A 1 200 ? -5.234 19.422 47.998 1.00 17.01 200 ASP A N 1
ATOM 1715 C CA . ASP A 1 200 ? -3.816 19.210 47.713 1.00 16.24 200 ASP A CA 1
ATOM 1716 C C . ASP A 1 200 ? -3.200 18.258 48.726 1.00 13.00 200 ASP A C 1
ATOM 1717 O O . ASP A 1 200 ? -2.368 17.412 48.363 1.00 13.49 200 ASP A O 1
ATOM 1722 N N . ALA A 1 201 ? -3.619 18.392 49.983 1.00 12.75 201 ALA A N 1
ATOM 1723 C CA . ALA A 1 201 ? -3.126 17.480 51.022 1.00 14.08 201 ALA A CA 1
ATOM 1724 C C . ALA A 1 201 ? -3.650 16.073 50.804 1.00 12.39 201 ALA A C 1
ATOM 1725 O O . ALA A 1 201 ? -2.886 15.127 50.924 1.00 12.27 201 ALA A O 1
ATOM 1727 N N . ALA A 1 202 ? -4.935 15.931 50.467 1.00 14.60 202 ALA A N 1
ATOM 1728 C CA . ALA A 1 202 ? -5.522 14.599 50.272 1.00 14.06 202 ALA A CA 1
ATOM 1729 C C . ALA A 1 202 ? -4.706 13.813 49.241 1.00 14.50 202 ALA A C 1
ATOM 1730 O O . ALA A 1 202 ? -4.345 12.656 49.468 1.00 13.79 202 ALA A O 1
ATOM 1732 N N . PHE A 1 203 ? -4.387 14.451 48.117 1.00 13.13 203 PHE A N 1
ATOM 1733 C CA . PHE A 1 203 ? -3.586 13.771 47.117 1.00 13.50 203 PHE A CA 1
ATOM 1734 C C . PHE A 1 203 ? -2.140 13.563 47.471 1.00 11.55 203 PHE A C 1
ATOM 1735 O O . PHE A 1 203 ? -1.585 12.515 47.146 1.00 14.06 203 PHE A O 1
ATOM 1743 N N . GLY A 1 204 ? -1.522 14.551 48.124 1.00 13.30 204 GLY A N 1
ATOM 1744 C CA . GLY A 1 204 ? -0.145 14.389 48.629 1.00 13.34 204 GLY A CA 1
ATOM 1745 C C . GLY A 1 204 ? -0.042 13.200 49.579 1.00 11.61 204 GLY A C 1
ATOM 1746 O O . GLY A 1 204 ? 0.885 12.388 49.487 1.00 13.04 204 GLY A O 1
ATOM 1747 N N . MET A 1 205 ? -1.007 13.100 50.484 1.00 10.58 205 MET A N 1
ATOM 1748 C CA . MET A 1 205 ? -1.061 12.000 51.459 1.00 12.53 205 MET A CA 1
ATOM 1749 C C . MET A 1 205 ? -1.241 10.647 50.759 1.00 12.69 205 MET A C 1
ATOM 1750 O O . MET A 1 205 ? -0.567 9.676 51.089 1.00 14.09 205 MET A O 1
ATOM 1755 N N . LEU A 1 206 ? -2.178 10.589 49.809 1.00 12.38 206 LEU A N 1
ATOM 1756 C CA . LEU A 1 206 ? -2.397 9.357 49.018 1.00 11.16 206 LEU A CA 1
ATOM 1757 C C . LEU A 1 206 ? -1.202 9.015 48.142 1.00 10.62 206 LEU A C 1
ATOM 1758 O O . LEU A 1 206 ? -0.938 7.836 47.914 1.00 11.93 206 LEU A O 1
ATOM 1763 N N . ASN A 1 207 ? -0.433 10.042 47.733 1.00 12.61 207 ASN A N 1
ATOM 1764 C CA . ASN A 1 207 ? 0.718 9.802 46.860 1.00 12.37 207 ASN A CA 1
ATOM 1765 C C . ASN A 1 207 ? 1.813 8.939 47.487 1.00 11.10 207 ASN A C 1
ATOM 1766 O O . ASN A 1 207 ? 2.627 8.377 46.761 1.00 12.63 207 ASN A O 1
ATOM 1771 N N . TYR A 1 208 ? 1.864 8.847 48.818 1.00 11.04 208 TYR A N 1
ATOM 1772 C CA . TYR A 1 208 ? 2.825 7.908 49.451 1.00 11.67 208 TYR A CA 1
ATOM 1773 C C . TYR A 1 208 ? 2.608 6.496 48.915 1.00 13.18 208 TYR A C 1
ATOM 1774 O O . TYR A 1 208 ?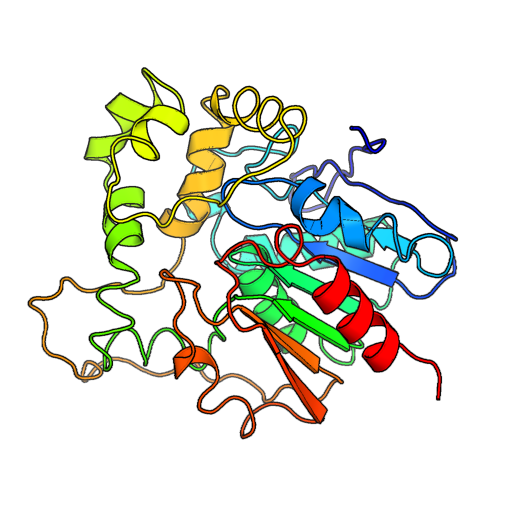 3.563 5.807 48.547 1.00 11.81 208 TYR A O 1
ATOM 1783 N N . TYR A 1 209 ? 1.340 6.073 48.865 1.00 11.78 209 TYR A N 1
ATOM 1784 C CA . TYR A 1 209 ? 1.008 4.745 48.343 1.00 12.54 209 TYR A CA 1
ATOM 1785 C C . TYR A 1 209 ? 1.234 4.685 46.838 1.00 11.49 209 TYR A C 1
ATOM 1786 O O . TYR A 1 209 ? 1.689 3.659 46.307 1.00 12.79 209 TYR A O 1
ATOM 1795 N N . ARG A 1 210 ? 0.866 5.769 46.147 1.00 14.32 210 ARG A N 1
ATOM 1796 C CA . ARG A 1 210 ? 0.949 5.792 44.666 1.00 13.43 210 ARG A CA 1
ATOM 1797 C C . ARG A 1 210 ? 2.406 5.754 44.162 1.00 14.49 210 ARG A C 1
ATOM 1798 O O . ARG A 1 210 ? 2.683 5.217 43.108 1.00 13.20 210 ARG A O 1
ATOM 1806 N N . ALA A 1 211 ? 3.325 6.312 44.952 1.00 12.66 211 ALA A N 1
ATOM 1807 C CA . ALA A 1 211 ? 4.731 6.367 44.580 1.00 14.31 211 ALA A CA 1
ATOM 1808 C C . ALA A 1 211 ? 5.522 5.159 45.087 1.00 14.11 211 ALA A C 1
ATOM 1809 O O . ALA A 1 211 ? 6.643 4.921 44.658 1.00 15.78 211 ALA A O 1
ATOM 1811 N N . SER A 1 212 ? 4.935 4.394 46.005 1.00 12.63 212 SER A N 1
ATOM 1812 C CA . SER A 1 212 ? 5.649 3.281 46.616 1.00 12.55 212 SER A CA 1
ATOM 1813 C C . SER A 1 212 ? 5.870 2.141 45.624 1.00 13.74 212 SER A C 1
ATOM 1814 O O . SER A 1 212 ? 4.952 1.791 44.884 1.00 16.55 212 SER A O 1
ATOM 1817 N N . PRO A 1 213 ? 7.071 1.549 45.628 1.00 13.91 213 PRO A N 1
ATOM 1818 C CA . PRO A 1 213 ? 7.291 0.461 44.670 1.00 16.25 213 PRO A CA 1
ATOM 1819 C C . PRO A 1 213 ? 6.701 -0.875 45.156 1.00 17.12 213 PRO A C 1
ATOM 1820 O O . PRO A 1 213 ? 6.767 -1.865 44.435 1.00 16.04 213 PRO A O 1
ATOM 1824 N N . ILE A 1 214 ? 6.080 -0.874 46.335 1.00 13.57 214 ILE A N 1
ATOM 1825 C CA A ILE A 1 214 ? 5.547 -2.112 46.906 0.60 14.89 214 ILE A CA 1
ATOM 1826 C CA B ILE A 1 214 ? 5.488 -2.092 46.928 0.40 15.34 214 ILE A CA 1
ATOM 1827 C C . ILE A 1 214 ? 4.458 -2.688 45.967 1.00 14.88 214 ILE A C 1
ATOM 1828 O O . ILE A 1 214 ? 3.648 -1.955 45.393 1.00 16.39 214 ILE A O 1
ATOM 1837 N N . ASP A 1 215 ? 4.514 -3.998 45.764 1.00 15.35 215 ASP A N 1
ATOM 1838 C CA . ASP A 1 215 ? 3.560 -4.721 44.902 1.00 16.29 215 ASP A CA 1
ATOM 1839 C C . ASP A 1 215 ? 2.505 -5.389 45.809 1.00 14.83 215 ASP A C 1
ATOM 1840 O O . ASP A 1 215 ? 2.859 -6.235 46.619 1.00 15.15 215 ASP A O 1
ATOM 1845 N N . VAL A 1 216 ? 1.240 -4.965 45.684 1.00 14.31 216 VAL A N 1
ATOM 1846 C CA . VAL A 1 216 ? 0.135 -5.562 46.436 1.00 13.77 216 VAL A CA 1
ATOM 1847 C C . VAL A 1 216 ? -0.719 -6.303 45.401 1.00 14.93 216 VAL A C 1
ATOM 1848 O O . VAL A 1 216 ? -1.553 -5.661 44.723 1.00 16.79 216 VAL A O 1
ATOM 1852 N N . PRO A 1 217 ? -0.509 -7.619 45.251 1.00 16.58 217 PRO A N 1
ATOM 1853 C CA . PRO A 1 217 ? -1.311 -8.338 44.248 1.00 15.95 217 PRO A CA 1
ATOM 1854 C C . PRO A 1 217 ? -2.757 -8.471 44.690 1.00 17.08 217 PRO A C 1
ATOM 1855 O O . PRO A 1 217 ? -3.067 -8.294 45.875 1.00 16.58 217 PRO A O 1
ATOM 1859 N N . THR A 1 218 ? -3.645 -8.756 43.740 1.00 16.17 218 THR A N 1
ATOM 1860 C CA . THR A 1 218 ? -5.002 -9.178 44.103 1.00 17.87 218 THR A CA 1
ATOM 1861 C C . THR A 1 218 ? -4.940 -10.537 44.807 1.00 14.99 218 THR A C 1
ATOM 1862 O O . THR A 1 218 ? -3.928 -11.259 44.738 1.00 17.82 218 THR A O 1
ATOM 1866 N N . MET A 1 219 ? -6.047 -10.904 45.440 1.00 18.61 219 MET A N 1
ATOM 1867 C CA . MET A 1 219 ? -6.143 -12.173 46.155 1.00 17.27 219 MET A CA 1
ATOM 1868 C C . MET A 1 219 ? -6.139 -13.395 45.210 1.00 21.20 219 MET A C 1
ATOM 1869 O O . MET A 1 219 ? -5.944 -14.534 45.648 1.00 22.42 219 MET A O 1
ATOM 1874 N N . ASP A 1 220 ? -6.317 -13.135 43.919 1.00 18.04 220 ASP A N 1
ATOM 1875 C CA . ASP A 1 220 ? -6.245 -14.156 42.865 1.00 23.53 220 ASP A CA 1
ATOM 1876 C C . ASP A 1 220 ? -4.858 -14.672 42.498 1.00 22.56 220 ASP A C 1
ATOM 1877 O O . ASP A 1 220 ? -4.728 -15.784 41.966 1.00 23.15 220 ASP A O 1
ATOM 1882 N N . ALA A 1 221 ? -3.833 -13.851 42.700 1.00 19.40 221 ALA A N 1
ATOM 1883 C CA . ALA A 1 221 ? -2.486 -14.210 42.279 1.00 19.89 221 ALA A CA 1
ATOM 1884 C C . ALA A 1 221 ? -1.947 -15.346 43.161 1.00 17.94 221 ALA A C 1
ATOM 1885 O O . ALA A 1 221 ? -2.329 -15.436 44.345 1.00 19.90 221 ALA A O 1
ATOM 1887 N N . PRO A 1 222 ? -1.058 -16.193 42.614 1.00 17.24 222 PRO A N 1
ATOM 1888 C CA . PRO A 1 222 ? -0.397 -17.238 43.413 1.00 18.21 222 PRO A CA 1
ATOM 1889 C C . PRO A 1 222 ? 0.270 -16.668 44.665 1.00 19.75 222 PRO A C 1
ATOM 1890 O O . PRO A 1 222 ? 0.791 -15.544 44.637 1.00 16.44 222 PRO A O 1
ATOM 1894 N N . PHE A 1 223 ? 0.245 -17.457 45.730 1.00 19.28 223 PHE A N 1
ATOM 1895 C CA . PHE A 1 223 ? 0.932 -17.109 46.977 1.00 19.81 223 PHE A CA 1
ATOM 1896 C C . PHE A 1 223 ? 2.367 -17.629 46.987 1.00 20.86 223 PHE A C 1
ATOM 1897 O O . PHE A 1 223 ? 2.736 -18.517 47.752 1.00 24.83 223 PHE A O 1
ATOM 1905 N N . LYS A 1 224 ? 3.160 -17.050 46.087 1.00 18.32 224 LYS A N 1
ATOM 1906 C CA A LYS A 1 224 ? 4.575 -17.355 45.960 0.50 21.74 224 LYS A CA 1
ATOM 1907 C CA B LYS A 1 224 ? 4.571 -17.377 45.891 0.50 21.02 224 LYS A CA 1
ATOM 1908 C C . LYS A 1 224 ? 5.302 -16.095 45.519 1.00 20.36 224 LYS A C 1
ATOM 1909 O O . LYS A 1 224 ? 4.707 -15.202 44.919 1.00 19.46 224 LYS A O 1
ATOM 1920 N N . VAL A 1 225 ? 6.587 -16.023 45.844 1.00 20.43 225 VAL A N 1
ATOM 1921 C CA . VAL A 1 225 ? 7.448 -14.928 45.415 1.00 21.53 225 VAL A CA 1
ATOM 1922 C C . VAL A 1 225 ? 7.661 -15.113 43.903 1.00 24.22 225 VAL A C 1
ATOM 1923 O O . VAL A 1 225 ? 8.057 -16.194 43.490 1.00 23.91 225 VAL A O 1
ATOM 1927 N N . PRO A 1 226 ? 7.375 -14.079 43.079 1.00 19.46 226 PRO A N 1
ATOM 1928 C CA . PRO A 1 226 ? 7.563 -14.222 41.624 1.00 23.08 226 PRO A CA 1
ATOM 1929 C C . PRO A 1 226 ? 9.004 -14.575 41.282 1.00 25.25 226 PRO A C 1
ATOM 1930 O O . PRO A 1 226 ? 9.938 -14.196 42.016 1.00 25.22 226 PRO A O 1
ATOM 1934 N N . ALA A 1 227 ? 9.178 -15.299 40.181 1.00 23.76 227 ALA A N 1
ATOM 1935 C CA . ALA A 1 227 ? 10.494 -15.811 39.793 1.00 32.80 227 ALA A CA 1
ATOM 1936 C C . ALA A 1 227 ? 11.501 -14.676 39.547 1.00 31.19 227 ALA A C 1
ATOM 1937 O O . ALA A 1 227 ? 12.681 -14.817 39.847 1.00 43.67 227 ALA A O 1
ATOM 1939 N N . GLY A 1 228 ? 11.009 -13.539 39.060 1.00 33.41 228 GLY A N 1
ATOM 1940 C CA . GLY A 1 228 ? 11.842 -12.373 38.785 1.00 38.84 228 GLY A CA 1
ATOM 1941 C C . GLY A 1 228 ? 12.013 -11.378 39.918 1.00 42.99 228 GLY A C 1
ATOM 1942 O O . GLY A 1 228 ? 12.623 -10.324 39.717 1.00 38.39 228 GLY A O 1
ATOM 1943 N N . TYR A 1 229 ? 11.474 -11.685 41.098 1.00 32.93 229 TYR A N 1
ATOM 1944 C CA . TYR A 1 229 ? 11.656 -10.810 42.262 1.00 37.52 229 TYR A CA 1
ATOM 1945 C C . TYR A 1 229 ? 13.046 -10.990 42.904 1.00 36.08 229 TYR A C 1
ATOM 1946 O O . TYR A 1 229 ? 13.404 -12.084 43.352 1.00 46.46 229 TYR A O 1
ATOM 1955 N N . THR A 1 230 ? 13.814 -9.902 42.938 1.00 39.56 230 THR A N 1
ATOM 1956 C CA . THR A 1 230 ? 15.127 -9.884 43.579 1.00 55.95 230 THR A CA 1
ATOM 1957 C C . THR A 1 230 ? 14.987 -9.111 44.894 1.00 50.22 230 THR A C 1
ATOM 1958 O O . THR A 1 230 ? 14.683 -7.912 44.848 1.00 43.18 230 THR A O 1
ATOM 1962 N N A PRO A 1 231 ? 15.142 -9.793 46.052 0.50 52.38 231 PRO A N 1
ATOM 1963 N N B PRO A 1 231 ? 15.265 -9.771 46.046 0.50 49.12 231 PRO A N 1
ATOM 1964 C CA A PRO A 1 231 ? 15.014 -9.105 47.346 0.50 65.54 231 PRO A CA 1
ATOM 1965 C CA B PRO A 1 231 ? 15.259 -9.120 47.371 0.50 57.04 231 PRO A CA 1
ATOM 1966 C C A PRO A 1 231 ? 16.083 -8.032 47.527 0.50 68.75 231 PRO A C 1
ATOM 1967 C C B PRO A 1 231 ? 16.197 -7.908 47.457 0.50 49.80 231 PRO A C 1
ATOM 1968 O O A PRO A 1 231 ? 17.274 -8.347 47.558 0.50 76.32 231 PRO A O 1
ATOM 1969 O O B PRO A 1 231 ? 17.088 -7.745 46.616 0.50 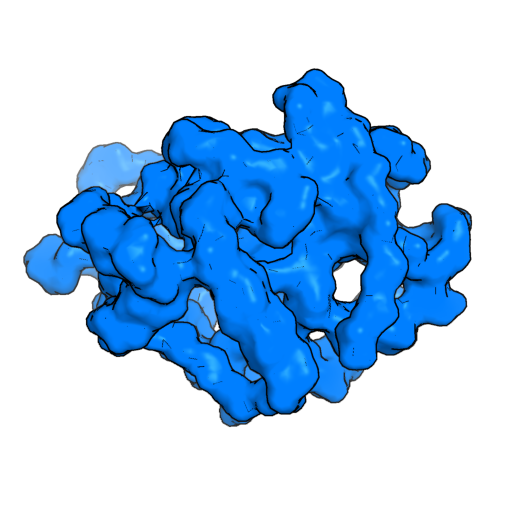32.69 231 PRO A O 1
ATOM 1976 N N A PRO A 1 232 ? 15.663 -6.763 47.618 0.50 62.26 232 PRO A N 1
ATOM 1977 N N B PRO A 1 232 ? 16.004 -7.069 48.484 0.50 51.60 232 PRO A N 1
ATOM 1978 C CA A PRO A 1 232 ? 16.642 -5.710 47.825 0.50 56.81 232 PRO A CA 1
ATOM 1979 C CA B PRO A 1 232 ? 16.602 -5.739 48.512 0.50 50.36 232 PRO A CA 1
ATOM 1980 C C A PRO A 1 232 ? 17.667 -6.132 48.876 0.50 48.71 232 PRO A C 1
ATOM 1981 C C B PRO A 1 232 ? 18.102 -5.682 48.861 0.50 47.59 232 PRO A C 1
ATOM 1982 O O A PRO A 1 232 ? 17.304 -6.666 49.929 0.50 41.57 232 PRO A O 1
ATOM 1983 O O B PRO A 1 232 ? 18.759 -4.689 48.544 0.50 46.50 232 PRO A O 1
ATOM 1990 N N A GLN A 1 233 ? 18.943 -5.916 48.582 0.50 43.45 233 GLN A N 1
ATOM 1991 N N B GLN A 1 233 ? 18.639 -6.727 49.490 0.50 46.86 233 GLN A N 1
ATOM 1992 C CA A GLN A 1 233 ? 19.982 -6.198 49.556 0.50 41.89 233 GLN A CA 1
ATOM 1993 C CA B GLN A 1 233 ? 20.063 -6.750 49.871 0.50 40.81 233 GLN A CA 1
ATOM 1994 C C A GLN A 1 233 ? 19.947 -5.086 50.597 0.50 33.55 233 GLN A C 1
ATOM 1995 C C B GLN A 1 233 ? 20.450 -5.619 50.844 0.50 33.89 233 GLN A C 1
ATOM 1996 O O A GLN A 1 233 ? 20.212 -3.926 50.266 0.50 31.52 233 GLN A O 1
ATOM 1997 O O B GLN A 1 233 ? 21.483 -4.973 50.691 0.50 31.12 233 GLN A O 1
ATOM 2008 N N . LEU A 1 234 ? 19.595 -5.419 51.840 1.00 29.75 234 LEU A N 1
ATOM 2009 C CA . LEU A 1 234 ? 19.695 -4.409 52.896 1.00 25.52 234 LEU A CA 1
ATOM 2010 C C . LEU A 1 234 ? 20.769 -4.722 53.931 1.00 23.38 234 LEU A C 1
ATOM 2011 O O . LEU A 1 234 ? 21.020 -5.888 54.215 1.00 25.03 234 LEU A O 1
ATOM 2016 N N . PRO A 1 235 ? 21.381 -3.682 54.537 1.00 22.35 235 PRO A N 1
ATOM 2017 C CA . PRO A 1 235 ? 22.231 -4.021 55.673 1.00 21.13 235 PRO A CA 1
ATOM 2018 C C . PRO A 1 235 ? 21.386 -4.482 56.866 1.00 18.95 235 PRO A C 1
ATOM 2019 O O . PRO A 1 235 ? 20.181 -4.195 56.920 1.00 19.89 235 PRO A O 1
ATOM 2023 N N . ARG A 1 236 ? 22.023 -5.179 57.800 1.00 18.14 236 ARG A N 1
ATOM 2024 C CA . ARG A 1 236 ? 21.447 -5.444 59.113 1.00 20.33 236 ARG A CA 1
ATOM 2025 C C . ARG A 1 236 ? 21.420 -4.125 59.893 1.00 18.24 236 ARG A C 1
ATOM 2026 O O . ARG A 1 236 ? 22.219 -3.213 59.614 1.00 17.22 236 ARG A O 1
ATOM 2034 N N . LEU A 1 237 ? 20.497 -4.025 60.854 1.00 14.82 237 LEU A N 1
ATOM 2035 C CA . LEU A 1 237 ? 20.374 -2.841 61.707 1.00 13.96 237 LEU A CA 1
ATOM 2036 C C . LEU A 1 237 ? 21.101 -3.130 63.013 1.00 14.61 237 LEU A C 1
ATOM 2037 O O . LEU A 1 237 ? 20.718 -4.039 63.755 1.00 16.03 237 LEU A O 1
ATOM 2042 N N . THR A 1 238 ? 22.146 -2.355 63.290 1.00 12.57 238 THR A N 1
ATOM 2043 C CA . THR A 1 238 ? 22.994 -2.640 64.459 1.00 12.92 238 THR A CA 1
ATOM 2044 C C . THR A 1 238 ? 23.063 -1.502 65.465 1.00 16.23 238 THR A C 1
ATOM 2045 O O . THR A 1 238 ? 24.050 -1.373 66.196 1.00 17.01 238 THR A O 1
ATOM 2049 N N . ILE A 1 239 ? 22.007 -0.676 65.476 1.00 13.29 239 ILE A N 1
ATOM 2050 C CA . ILE A 1 239 ? 21.737 0.306 66.549 1.00 13.40 239 ILE A CA 1
ATOM 2051 C C . ILE A 1 239 ? 20.581 -0.217 67.420 1.00 14.42 239 ILE A C 1
ATOM 2052 O O . ILE A 1 239 ? 19.741 -0.990 66.932 1.00 14.35 239 ILE A O 1
ATOM 2057 N N . PRO A 1 240 ? 20.520 0.196 68.704 1.00 14.81 240 PRO A N 1
ATOM 2058 C CA . PRO A 1 240 ? 19.418 -0.226 69.585 1.00 15.76 240 PRO A CA 1
ATOM 2059 C C . PRO A 1 240 ? 18.079 0.168 68.979 1.00 15.07 240 PRO A C 1
ATOM 2060 O O . PRO A 1 240 ? 17.914 1.304 68.527 1.00 13.17 240 PRO A O 1
ATOM 2064 N N . THR A 1 241 ? 17.174 -0.805 68.931 1.00 12.86 241 THR A N 1
ATOM 2065 C CA . THR A 1 241 ? 15.914 -0.682 68.201 1.00 13.41 241 THR A CA 1
ATOM 2066 C C . THR A 1 241 ? 14.775 -1.242 69.061 1.00 13.43 241 THR A C 1
ATOM 2067 O O . THR A 1 241 ? 14.884 -2.348 69.589 1.00 13.90 241 THR A O 1
ATOM 2071 N N . LEU A 1 242 ? 13.716 -0.446 69.204 1.00 11.25 242 LEU A N 1
ATOM 2072 C CA . LEU A 1 242 ? 12.499 -0.860 69.898 1.00 11.63 242 LEU A CA 1
ATOM 2073 C C . LEU A 1 242 ? 11.415 -0.954 68.858 1.00 11.37 242 LEU A C 1
ATOM 2074 O O . LEU A 1 242 ? 11.209 0.022 68.123 1.00 13.15 242 LEU A O 1
ATOM 2079 N N . VAL A 1 243 ? 10.769 -2.119 68.772 1.00 10.81 243 VAL A N 1
ATOM 2080 C CA . VAL A 1 243 ? 9.612 -2.304 67.888 1.00 10.42 243 VAL A CA 1
ATOM 2081 C C . VAL A 1 243 ? 8.396 -2.507 68.786 1.00 12.88 243 VAL A C 1
ATOM 2082 O O . VAL A 1 243 ? 8.377 -3.413 69.610 1.00 14.91 243 VAL A O 1
ATOM 2086 N N . ILE A 1 244 ? 7.424 -1.631 68.619 1.00 11.44 244 ILE A N 1
ATOM 2087 C CA . ILE A 1 244 ? 6.148 -1.672 69.361 1.00 13.30 244 ILE A CA 1
ATOM 2088 C C . ILE A 1 244 ? 5.102 -2.180 68.366 1.00 12.00 244 ILE A C 1
ATOM 2089 O O . ILE A 1 244 ? 5.019 -1.678 67.251 1.00 12.72 244 ILE A O 1
ATOM 2094 N N . TRP A 1 245 ? 4.315 -3.172 68.766 1.00 13.10 245 TRP A N 1
ATOM 2095 C CA . TRP A 1 245 ? 3.362 -3.773 67.817 1.00 12.09 245 TRP A CA 1
ATOM 2096 C C . TRP A 1 245 ? 2.052 -4.027 68.477 1.00 12.01 245 TRP A C 1
ATOM 2097 O O . TRP A 1 245 ? 1.943 -4.955 69.265 1.00 12.49 245 TRP A O 1
ATOM 2108 N N . ALA A 1 246 ? 1.054 -3.195 68.172 1.00 15.14 246 ALA A N 1
ATOM 2109 C CA . ALA A 1 246 ? -0.324 -3.443 68.572 1.00 15.86 246 ALA A CA 1
ATOM 2110 C C . ALA A 1 246 ? -0.815 -4.673 67.807 1.00 17.74 246 ALA A C 1
ATOM 2111 O O . ALA A 1 246 ? -0.691 -4.743 66.584 1.00 15.27 246 ALA A O 1
ATOM 2113 N N . LEU A 1 247 ? -1.313 -5.659 68.553 1.00 16.00 247 LEU A N 1
ATOM 2114 C CA . LEU A 1 247 ? -1.640 -6.983 67.994 1.00 15.03 247 LEU A CA 1
ATOM 2115 C C . LEU A 1 247 ? -2.952 -7.101 67.221 1.00 16.18 247 LEU A C 1
ATOM 2116 O O . LEU A 1 247 ? -3.133 -8.085 66.502 1.00 19.25 247 LEU A O 1
ATOM 2121 N N . ASP A 1 248 ? -3.846 -6.135 67.367 1.00 15.63 248 ASP A N 1
ATOM 2122 C CA . ASP A 1 248 ? -5.138 -6.124 66.651 1.00 20.24 248 ASP A CA 1
ATOM 2123 C C . ASP A 1 248 ? -5.147 -5.106 65.533 1.00 17.62 248 ASP A C 1
ATOM 2124 O O . ASP A 1 248 ? -6.186 -4.567 65.191 1.00 19.89 248 ASP A O 1
ATOM 2129 N N . ASP A 1 249 ? -3.966 -4.817 64.975 1.00 17.40 249 ASP A N 1
ATOM 2130 C CA . ASP A 1 249 ? -3.872 -3.955 63.805 1.00 17.59 249 ASP A CA 1
ATOM 2131 C C . ASP A 1 249 ? -4.267 -4.796 62.587 1.00 14.62 249 ASP A C 1
ATOM 2132 O O . ASP A 1 249 ? -3.543 -5.721 62.196 1.00 16.12 249 ASP A O 1
ATOM 2137 N N . LEU A 1 250 ? -5.397 -4.463 61.983 1.00 16.30 250 LEU A N 1
ATOM 2138 C CA . LEU A 1 250 ? -5.930 -5.322 60.912 1.00 17.68 250 LEU A CA 1
ATOM 2139 C C . LEU A 1 250 ? -5.176 -5.108 59.622 1.00 18.19 250 LEU A C 1
ATOM 2140 O O . LEU A 1 250 ? -5.203 -5.980 58.752 1.00 20.37 250 LEU A O 1
ATOM 2145 N N . ALA A 1 251 ? -4.499 -3.960 59.511 1.00 15.00 251 ALA A N 1
ATOM 2146 C CA . ALA A 1 251 ? -3.694 -3.666 58.323 1.00 15.75 251 ALA A CA 1
ATOM 2147 C C . ALA A 1 251 ? -2.334 -4.362 58.366 1.00 15.43 251 ALA A C 1
ATOM 2148 O O . ALA A 1 251 ? -1.732 -4.635 57.322 1.00 14.16 251 ALA A O 1
ATOM 2150 N N . LEU A 1 252 ? -1.820 -4.574 59.581 1.00 13.64 252 LEU A N 1
ATOM 2151 C CA . LEU A 1 252 ? -0.450 -5.048 59.780 1.00 14.99 252 LEU A CA 1
ATOM 2152 C C . LEU A 1 252 ? -0.435 -6.124 60.857 1.00 16.40 252 LEU A C 1
ATOM 2153 O O . LEU A 1 252 ? -0.103 -5.847 62.033 1.00 15.47 252 LEU A O 1
ATOM 2158 N N . PRO A 1 253 ? -0.803 -7.357 60.471 1.00 16.15 253 PRO A N 1
ATOM 2159 C CA . PRO A 1 253 ? -0.855 -8.444 61.443 1.00 18.17 253 PRO A CA 1
ATOM 2160 C C . PRO A 1 253 ? 0.520 -8.783 62.037 1.00 15.19 253 PRO A C 1
ATOM 2161 O O . PRO A 1 253 ? 1.567 -8.425 61.456 1.00 14.41 253 PRO A O 1
ATOM 2165 N N . PRO A 1 254 ? 0.534 -9.445 63.214 1.00 15.73 254 PRO A N 1
ATOM 2166 C CA . PRO A 1 254 ? 1.785 -9.762 63.944 1.00 16.21 254 PRO A CA 1
ATOM 2167 C C . PRO A 1 254 ? 2.829 -10.616 63.213 1.00 16.63 254 PRO A C 1
ATOM 2168 O O . PRO A 1 254 ? 3.999 -10.626 63.619 1.00 15.78 254 PRO A O 1
ATOM 2172 N N . GLU A 1 255 ? 2.426 -11.298 62.135 1.00 15.92 255 GLU A N 1
ATOM 2173 C CA . GLU A 1 255 ? 3.361 -11.973 61.241 1.00 18.70 255 GLU A CA 1
ATOM 2174 C C . GLU A 1 255 ? 4.514 -11.089 60.805 1.00 18.85 255 GLU A C 1
ATOM 2175 O O . GLU A 1 255 ? 5.580 -11.589 60.496 1.00 16.21 255 GLU A O 1
ATOM 2181 N N . ASN A 1 256 ? 4.281 -9.770 60.776 1.00 18.97 256 ASN A N 1
ATOM 2182 C CA . ASN A 1 256 ? 5.337 -8.783 60.441 1.00 15.82 256 ASN A CA 1
ATOM 2183 C C . ASN A 1 256 ? 6.537 -8.789 61.388 1.00 17.61 256 ASN A C 1
ATOM 2184 O O . ASN A 1 256 ? 7.621 -8.289 61.035 1.00 17.44 256 ASN A O 1
ATOM 2189 N N . LEU A 1 257 ? 6.360 -9.357 62.583 1.00 16.71 257 LEU A N 1
ATOM 2190 C CA . LEU A 1 257 ? 7.480 -9.429 63.549 1.00 15.36 257 LEU A CA 1
ATOM 2191 C C . LEU A 1 257 ? 8.417 -10.610 63.303 1.00 18.01 257 LEU A C 1
ATOM 2192 O O . LEU A 1 257 ? 9.537 -10.616 63.819 1.00 17.07 257 LEU A O 1
ATOM 2197 N N . GLU A 1 258 ? 7.931 -11.606 62.545 1.00 18.34 258 GLU A N 1
ATOM 2198 C CA A GLU A 1 258 ? 8.671 -12.842 62.234 0.45 20.91 258 GLU A CA 1
ATOM 2199 C CA B GLU A 1 258 ? 8.698 -12.830 62.275 0.55 19.87 258 GLU A CA 1
ATOM 2200 C C . GLU A 1 258 ? 9.909 -12.500 61.396 1.00 18.59 258 GLU A C 1
ATOM 2201 O O . GLU A 1 258 ? 9.783 -11.952 60.303 1.00 23.02 258 GLU A O 1
ATOM 2212 N N . GLY A 1 259 ? 11.085 -12.793 61.922 1.00 20.65 259 GLY A N 1
ATOM 2213 C CA . GLY A 1 259 ? 12.317 -12.560 61.173 1.00 25.02 259 GLY A CA 1
ATOM 2214 C C . GLY A 1 259 ? 13.076 -11.309 61.576 1.00 24.65 259 GLY A C 1
ATOM 2215 O O . GLY A 1 259 ? 14.188 -11.083 61.100 1.00 25.60 259 GLY A O 1
ATOM 2216 N N . LEU A 1 260 ? 12.488 -10.502 62.458 1.00 18.44 260 LEU A N 1
ATOM 2217 C CA . LEU A 1 260 ? 13.117 -9.262 62.870 1.00 15.12 260 LEU A CA 1
ATOM 2218 C C . LEU A 1 260 ? 14.353 -9.516 63.717 1.00 19.91 260 LEU A C 1
ATOM 2219 O O . LEU A 1 260 ? 15.360 -8.817 63.576 1.00 15.87 260 LEU A O 1
ATOM 2224 N N . GLU A 1 261 ? 14.261 -10.537 64.573 1.00 19.67 261 GLU A N 1
ATOM 2225 C CA A GLU A 1 261 ? 15.350 -10.923 65.462 0.60 23.63 261 GLU A CA 1
ATOM 2226 C CA B GLU A 1 261 ? 15.357 -10.936 65.460 0.40 23.41 261 GLU A CA 1
ATOM 2227 C C . GLU A 1 261 ? 16.649 -11.259 64.704 1.00 24.17 261 GLU A C 1
ATOM 2228 O O . GLU A 1 261 ? 17.749 -11.027 65.222 1.00 24.72 261 GLU A O 1
ATOM 2239 N N . GLU A 1 262 ? 16.512 -11.783 63.482 1.00 20.28 262 GLU A N 1
ATOM 2240 C CA A GLU A 1 262 ? 17.656 -12.216 62.689 0.60 25.08 262 GLU A CA 1
ATOM 2241 C CA B GLU A 1 262 ? 17.658 -12.216 62.664 0.40 24.15 262 GLU A CA 1
ATOM 2242 C C . GLU A 1 262 ? 18.417 -11.034 62.071 1.00 22.52 262 GLU A C 1
ATOM 2243 O O . GLU A 1 262 ? 19.600 -11.147 61.734 1.00 24.96 262 GLU A O 1
ATOM 2254 N N . ILE A 1 263 ? 17.727 -9.908 61.922 1.00 17.22 263 ILE A N 1
ATOM 2255 C CA . ILE A 1 263 ? 18.265 -8.774 61.159 1.00 16.95 263 ILE A CA 1
ATOM 2256 C C . ILE A 1 263 ? 18.467 -7.469 61.946 1.00 14.91 263 ILE A C 1
ATOM 2257 O O . ILE A 1 263 ? 18.846 -6.454 61.359 1.00 17.76 263 ILE A O 1
ATOM 2262 N N . ILE A 1 264 ? 18.208 -7.512 63.256 1.00 16.97 264 ILE A N 1
ATOM 2263 C CA . ILE A 1 264 ? 18.311 -6.335 64.120 1.00 15.72 264 ILE A CA 1
ATOM 2264 C C . ILE A 1 264 ? 18.977 -6.765 65.423 1.00 16.26 264 ILE A C 1
ATOM 2265 O O . ILE A 1 264 ? 18.572 -7.761 66.014 1.00 16.96 264 ILE A O 1
ATOM 2270 N N . ASP A 1 265 ? 19.960 -5.986 65.874 1.00 16.27 265 ASP A N 1
ATOM 2271 C CA . ASP A 1 265 ? 20.666 -6.276 67.124 1.00 19.30 265 ASP A CA 1
ATOM 2272 C C . ASP A 1 265 ? 21.281 -4.980 67.658 1.00 17.84 265 ASP A C 1
ATOM 2273 O O . ASP A 1 265 ? 22.116 -4.390 66.975 1.00 18.45 265 ASP A O 1
ATOM 2278 N N . PRO A 1 266 ? 20.909 -4.503 68.850 1.00 19.35 266 PRO A N 1
ATOM 2279 C CA . PRO A 1 266 ? 20.017 -5.164 69.811 1.00 18.29 266 PRO A CA 1
ATOM 2280 C C . PRO A 1 266 ? 18.555 -4.764 69.625 1.00 18.48 266 PRO A C 1
ATOM 2281 O O . PRO A 1 266 ? 18.252 -3.574 69.495 1.00 19.76 266 PRO A O 1
ATOM 2285 N N . LEU A 1 267 ? 17.674 -5.769 69.603 1.00 14.91 267 LEU A N 1
ATOM 2286 C CA . LEU A 1 267 ? 16.260 -5.565 69.330 1.00 15.33 267 LEU A CA 1
ATOM 2287 C C . LEU A 1 267 ? 15.462 -5.784 70.617 1.00 16.82 267 LEU A C 1
ATOM 2288 O O . LEU A 1 267 ? 15.735 -6.729 71.367 1.00 16.48 267 LEU A O 1
ATOM 2293 N N . THR A 1 268 ? 14.502 -4.892 70.873 1.00 14.91 268 THR A N 1
ATOM 2294 C CA . THR A 1 268 ? 13.475 -5.121 71.896 1.00 13.46 268 THR A CA 1
ATOM 2295 C C . THR A 1 268 ? 12.150 -5.085 71.193 1.00 14.82 268 THR A C 1
ATOM 2296 O O . THR A 1 268 ? 11.877 -4.136 70.465 1.00 13.92 268 THR A O 1
ATOM 2300 N N . ILE A 1 269 ? 11.319 -6.097 71.435 1.00 13.30 269 ILE A N 1
ATOM 2301 C CA . ILE A 1 269 ? 9.940 -6.112 70.927 1.00 12.97 269 ILE A CA 1
ATOM 2302 C C . ILE A 1 269 ? 8.939 -5.944 72.063 1.00 13.39 269 ILE A C 1
ATOM 2303 O O . ILE A 1 269 ? 9.001 -6.662 73.064 1.00 15.20 269 ILE A O 1
ATOM 2308 N N . VAL A 1 270 ? 8.041 -4.979 71.890 1.00 14.26 270 VAL A N 1
ATOM 2309 C CA . VAL A 1 270 ? 6.957 -4.769 72.845 1.00 13.64 270 VAL A CA 1
ATOM 2310 C C . VAL A 1 270 ? 5.663 -4.975 72.098 1.00 14.75 270 VAL A C 1
ATOM 2311 O O . VAL A 1 270 ? 5.238 -4.099 71.337 1.00 14.29 270 VAL A O 1
ATOM 2315 N N . ARG A 1 271 ? 5.038 -6.127 72.351 1.00 15.59 271 ARG A N 1
ATOM 2316 C CA . ARG A 1 271 ? 3.699 -6.400 71.848 1.00 17.96 271 ARG A CA 1
ATOM 2317 C C . ARG A 1 271 ? 2.657 -5.700 72.721 1.00 15.50 271 ARG A C 1
ATOM 2318 O O . ARG A 1 271 ? 2.785 -5.654 73.967 1.00 17.16 271 ARG A O 1
ATOM 2326 N N . VAL A 1 272 ? 1.649 -5.121 72.065 1.00 15.30 272 VAL A N 1
ATOM 2327 C CA . VAL A 1 272 ? 0.521 -4.508 72.758 1.00 15.65 272 VAL A CA 1
ATOM 2328 C C . VAL A 1 272 ? -0.772 -5.249 72.365 1.00 16.14 272 VAL A C 1
ATOM 2329 O O . VAL A 1 272 ? -1.419 -4.916 71.363 1.00 16.57 272 VAL A O 1
ATOM 2333 N N . PRO A 1 273 ? -1.171 -6.245 73.171 1.00 17.87 273 PRO A N 1
ATOM 2334 C CA . PRO A 1 273 ? -2.493 -6.869 72.969 1.00 17.21 273 PRO A CA 1
ATOM 2335 C C . PRO A 1 273 ? -3.648 -5.884 73.078 1.00 18.02 273 PRO A C 1
ATOM 2336 O O . PRO A 1 273 ? -3.505 -4.818 73.701 1.00 19.57 273 PRO A O 1
ATOM 2340 N N . ASP A 1 274 ? -4.797 -6.275 72.509 1.00 21.47 274 ASP A N 1
ATOM 2341 C CA A ASP A 1 274 ? -6.056 -5.538 72.644 0.60 21.92 274 ASP A CA 1
ATOM 2342 C CA B ASP A 1 274 ? -6.066 -5.535 72.648 0.40 23.36 274 ASP A CA 1
ATOM 2343 C C . ASP A 1 274 ? -5.906 -4.061 72.252 1.00 23.25 274 ASP A C 1
ATOM 2344 O O . ASP A 1 274 ? -6.407 -3.151 72.916 1.00 22.98 274 ASP A O 1
ATOM 2353 N N . CYS A 1 275 ? -5.183 -3.829 71.157 1.00 20.72 275 CYS A N 1
ATOM 2354 C CA . CYS A 1 275 ? -4.964 -2.480 70.664 1.00 17.84 275 CYS A CA 1
ATOM 2355 C C . CYS A 1 275 ? -4.917 -2.508 69.145 1.00 14.79 275 CYS A C 1
ATOM 2356 O O . CYS A 1 275 ? -4.371 -3.437 68.563 1.00 14.06 275 CYS A O 1
ATOM 2359 N N . GLY A 1 276 ? -5.534 -1.504 68.535 1.00 16.86 276 GLY A N 1
ATOM 2360 C CA . GLY A 1 276 ? -5.591 -1.400 67.075 1.00 14.72 276 GLY A CA 1
ATOM 2361 C C . GLY A 1 276 ? -4.381 -0.662 66.528 1.00 13.61 276 GLY A C 1
ATOM 2362 O O . GLY A 1 276 ? -3.397 -0.389 67.235 1.00 13.96 276 GLY A O 1
ATOM 2363 N N . HIS A 1 277 ? -4.472 -0.321 65.248 1.00 13.51 277 HIS A N 1
ATOM 2364 C CA . HIS A 1 277 ? -3.347 0.237 64.490 1.00 13.83 277 HIS A CA 1
ATOM 2365 C C . HIS A 1 277 ? -2.677 1.492 65.108 1.00 12.69 277 HIS A C 1
ATOM 2366 O O . HIS A 1 277 ? -1.454 1.614 65.053 1.00 13.05 277 HIS A O 1
ATOM 2373 N N . PHE A 1 278 ? -3.480 2.406 65.663 1.00 12.52 278 PHE A N 1
ATOM 2374 C CA . PHE A 1 278 ? -2.985 3.742 66.003 1.00 11.81 278 PHE A CA 1
ATOM 2375 C C . PHE A 1 278 ? -2.425 3.755 67.405 1.00 11.38 278 PHE A C 1
ATOM 2376 O O . PHE A 1 278 ? -2.797 4.576 68.238 1.00 13.82 278 PHE A O 1
ATOM 2384 N N . VAL A 1 279 ? -1.470 2.865 67.611 1.00 12.08 279 VAL A N 1
ATOM 2385 C CA . VAL A 1 279 ? -0.940 2.581 68.939 1.00 12.66 279 VAL A CA 1
ATOM 2386 C C . VAL A 1 279 ? -0.384 3.807 69.719 1.00 12.13 279 VAL A C 1
ATOM 2387 O O . VAL A 1 279 ? -0.570 3.867 70.936 1.00 12.10 279 VAL A O 1
ATOM 2391 N N . PRO A 1 280 ? 0.260 4.816 69.045 1.00 12.39 280 PRO A N 1
ATOM 2392 C CA . PRO A 1 280 ? 0.826 5.901 69.884 1.00 11.47 280 PRO A CA 1
ATOM 2393 C C . PRO A 1 280 ? -0.217 6.620 70.734 1.00 13.05 280 PRO A C 1
ATOM 2394 O O . PRO A 1 280 ? 0.059 6.940 71.887 1.00 11.62 280 PRO A O 1
ATOM 2398 N N . TRP A 1 281 ? -1.418 6.839 70.184 1.00 11.60 281 TRP A N 1
ATOM 2399 C CA . TRP A 1 281 ? -2.461 7.501 70.952 1.00 14.10 281 TRP A CA 1
ATOM 2400 C C . TRP A 1 281 ? -3.585 6.567 71.456 1.00 15.92 281 TRP A C 1
ATOM 2401 O O . TRP A 1 281 ? -4.374 6.986 72.337 1.00 14.38 281 TRP A O 1
ATOM 2412 N N . GLU A 1 282 ? -3.654 5.345 70.917 1.00 15.22 282 GLU A N 1
ATOM 2413 C CA A GLU A 1 282 ? -4.629 4.364 71.436 0.60 16.37 282 GLU A CA 1
ATOM 2414 C CA B GLU A 1 282 ? -4.594 4.313 71.404 0.40 15.77 282 GLU A CA 1
ATOM 2415 C C . GLU A 1 282 ? -4.113 3.711 72.713 1.00 17.79 282 GLU A C 1
ATOM 2416 O O . GLU A 1 282 ? -4.905 3.456 73.631 1.00 18.31 282 GLU A O 1
ATOM 2427 N N . ALA A 1 283 ? -2.808 3.461 72.784 1.00 13.74 283 ALA A N 1
ATOM 2428 C CA . ALA A 1 283 ? -2.186 2.902 73.991 1.00 13.67 283 ALA A CA 1
ATOM 2429 C C . ALA A 1 283 ? -0.966 3.750 74.428 1.00 12.37 283 ALA A C 1
ATOM 2430 O O . ALA A 1 283 ? 0.155 3.212 74.554 1.00 13.63 283 ALA A O 1
ATOM 2432 N N . PRO A 1 284 ? -1.209 5.046 74.731 1.00 12.83 284 PRO A N 1
ATOM 2433 C CA . PRO A 1 284 ? -0.087 5.961 74.992 1.00 12.94 284 PRO A CA 1
ATOM 2434 C C . PRO A 1 284 ? 0.676 5.562 76.243 1.00 14.49 284 PRO A C 1
ATOM 2435 O O . PRO A 1 284 ? 1.860 5.769 76.298 1.00 13.81 284 PRO A O 1
ATOM 2439 N N . ASP A 1 285 ? 0.010 4.992 77.248 1.00 15.51 285 ASP A N 1
ATOM 2440 C CA . ASP A 1 285 ? 0.757 4.633 78.457 1.00 17.72 285 ASP A CA 1
ATOM 2441 C C . ASP A 1 285 ? 1.670 3.419 78.294 1.00 15.03 285 ASP A C 1
ATOM 2442 O O . ASP A 1 285 ? 2.769 3.407 78.865 1.00 15.81 285 ASP A O 1
ATOM 2447 N N . ALA A 1 286 ? 1.243 2.422 77.516 1.00 12.59 286 ALA A N 1
ATOM 2448 C CA . ALA A 1 286 ? 2.121 1.304 77.148 1.00 12.29 286 ALA A CA 1
ATOM 2449 C C . ALA A 1 286 ? 3.300 1.799 76.276 1.00 13.26 286 ALA A C 1
ATOM 2450 O O . ALA A 1 286 ? 4.435 1.411 76.494 1.00 12.65 286 ALA A O 1
ATOM 2452 N N . VAL A 1 287 ? 3.009 2.651 75.297 1.00 11.85 287 VAL A N 1
ATOM 2453 C CA . VAL A 1 287 ? 4.052 3.212 74.433 1.00 12.94 287 VAL A CA 1
ATOM 2454 C C . VAL A 1 287 ? 5.054 4.040 75.262 1.00 10.54 287 VAL A C 1
ATOM 2455 O O . VAL A 1 287 ? 6.266 3.854 75.130 1.00 12.04 287 VAL A O 1
ATOM 2459 N N . ASN A 1 288 ? 4.551 4.922 76.122 1.00 11.38 288 ASN A N 1
ATOM 2460 C CA . ASN A 1 288 ? 5.452 5.728 76.986 1.00 10.85 288 ASN A CA 1
ATOM 2461 C C . ASN A 1 288 ? 6.283 4.847 77.893 1.00 11.39 288 ASN A C 1
ATOM 2462 O O . ASN A 1 288 ? 7.467 5.145 78.098 1.00 13.14 288 ASN A O 1
ATOM 2467 N N . ALA A 1 289 ? 5.651 3.811 78.466 1.00 10.83 289 ALA A N 1
ATOM 2468 C CA . ALA A 1 289 ? 6.346 2.854 79.320 1.00 11.62 289 ALA A CA 1
ATOM 2469 C C . ALA A 1 289 ? 7.486 2.137 78.568 1.00 12.92 289 ALA A C 1
ATOM 2470 O O . ALA A 1 289 ? 8.600 2.024 79.088 1.00 14.92 289 ALA A O 1
ATOM 2472 N N . ALA A 1 290 ? 7.209 1.689 77.345 1.00 12.88 290 ALA A N 1
ATOM 2473 C CA . ALA A 1 290 ? 8.229 1.005 76.534 1.00 14.60 290 ALA A CA 1
ATOM 2474 C C . ALA A 1 290 ? 9.405 1.946 76.246 1.00 13.57 290 ALA A C 1
ATOM 2475 O O . ALA A 1 290 ? 10.579 1.563 76.384 1.00 13.31 290 ALA A O 1
ATOM 2477 N N . MET A 1 291 ? 9.067 3.161 75.822 1.00 12.78 291 MET A N 1
ATOM 2478 C CA . MET A 1 291 ? 10.076 4.169 75.504 1.00 12.52 291 MET A CA 1
ATOM 2479 C C . MET A 1 291 ? 10.899 4.573 76.732 1.00 15.60 291 MET A C 1
ATOM 2480 O O . MET A 1 291 ? 12.116 4.713 76.631 1.00 14.32 291 MET A O 1
ATOM 2485 N N . GLU A 1 292 ? 10.251 4.753 77.886 1.00 13.24 292 GLU A N 1
ATOM 2486 C CA . GLU A 1 292 ? 11.001 5.060 79.114 1.00 15.69 292 GLU A CA 1
ATOM 2487 C C . GLU A 1 292 ? 12.051 4.007 79.411 1.00 17.68 292 GLU A C 1
ATOM 2488 O O . GLU A 1 292 ? 13.208 4.357 79.678 1.00 16.83 292 GLU A O 1
ATOM 2494 N N . GLY A 1 293 ? 11.658 2.734 79.399 1.00 15.57 293 GLY A N 1
ATOM 2495 C CA . GLY A 1 293 ? 12.609 1.656 79.712 1.00 15.92 293 GLY A CA 1
ATOM 2496 C C . GLY A 1 293 ? 13.745 1.622 78.703 1.00 19.58 293 GLY A C 1
ATOM 2497 O O . GLY A 1 293 ? 14.920 1.535 79.074 1.00 18.12 293 GLY A O 1
ATOM 2498 N N . PHE A 1 294 ? 13.376 1.739 77.427 1.00 16.62 294 PHE A N 1
ATOM 2499 C CA . PHE A 1 294 ? 14.317 1.639 76.309 1.00 15.49 294 PHE A CA 1
ATOM 2500 C C . PHE A 1 294 ? 15.304 2.804 76.304 1.00 17.49 294 PHE A C 1
ATOM 2501 O O . PHE A 1 294 ? 16.505 2.593 76.077 1.00 19.54 294 PHE A O 1
ATOM 2509 N N . LEU A 1 295 ? 14.801 4.021 76.566 1.00 14.47 295 LEU A N 1
ATOM 2510 C CA . LEU A 1 295 ? 15.625 5.224 76.477 1.00 17.65 295 LEU A CA 1
ATOM 2511 C C . LEU A 1 295 ? 16.477 5.484 77.709 1.00 22.97 295 LEU A C 1
ATOM 2512 O O . LEU A 1 295 ? 17.312 6.385 77.681 1.00 26.33 295 LEU A O 1
ATOM 2517 N N . ALA A 1 296 ? 16.269 4.685 78.751 1.00 21.41 296 ALA A N 1
ATOM 2518 C CA . ALA A 1 296 ? 16.930 4.874 80.061 1.00 29.60 296 ALA A CA 1
ATOM 2519 C C . ALA A 1 296 ? 18.456 4.823 79.990 1.00 34.56 296 ALA A C 1
ATOM 2520 O O . ALA A 1 296 ? 19.018 3.958 79.323 1.00 31.25 296 ALA A O 1
ATOM 2522 N N . GLY A 1 297 ? 19.101 5.750 80.704 1.00 42.68 297 GLY A N 1
ATOM 2523 C CA . GLY A 1 297 ? 20.554 5.972 80.633 1.00 52.73 297 GLY A CA 1
ATOM 2524 C C . GLY A 1 297 ? 21.504 4.895 81.149 1.00 52.19 297 GLY A C 1
ATOM 2525 O O . GLY A 1 297 ? 22.713 4.987 80.904 1.00 68.42 297 GLY A O 1
ATOM 2526 N N . HIS A 1 298 ? 20.986 3.897 81.873 1.00 53.07 298 HIS A N 1
ATOM 2527 C CA . HIS A 1 298 ? 21.806 2.749 82.313 1.00 47.69 298 HIS A CA 1
ATOM 2528 C C . HIS A 1 298 ? 22.142 1.822 81.147 1.00 52.18 298 HIS A C 1
ATOM 2529 O O . HIS A 1 298 ? 23.159 1.138 81.172 1.00 48.09 298 HIS A O 1
#

B-factor: mean 22.13, std 11.59, range [9.44, 82.36]

Sequence (298 aa):
MMTTFEELKRRVALPNGIIHLDVVVDEEGPTDDAPVLIFLHGFPESHRTWRHQIRRHFSDRFRCIAPDQRGYRGSSKPQEVAAYTPDKLIGDIFLLADTLGIGSSFTIVGHDWGGAIAWGVALGGQHLRVERAIIANAPHPAIFQKKLLLYTHPVQREEASQYIRGFRDPANDALVKEEHGLTGLLMMKEVKWDRPSAMEPEEERDQQLLRRDWQNHHDAAFGMLNYYRASPIIDVPTMDAPFKKVPAGYTPPPPQQLPRLTIPTLVIWALDDLALPPENLEEGLEEEEIIDPLTIVRVPDDCGHFVPWEEAPDAVNAAMEGFLAGH

Secondary structure (DSSP, 8-state):
----EEEEE-TTS-EEEEEEES-TTS-EEEEE--TT--GGGGHHHHHHHTTTSEEEEEEPTTSTTS----SGGGG-HHHHHHHHHHHHHHTT-S-EEEEEETHHHHHHHHHHHHHBTTTEEEEEEES---TTTHHHHHHH-HHHHHHTHHHHHHT-GGGHHHHHHHHHHHHHHH-TTS-------HHHHHHHHHHTT-HHHHHHHHHHHHH-------TTS-SS--TT------PPB-S-EEEEEETT-SSS-GGGGTTHHHHBSSEEEEEESS--S-HHHHSHHHHHHHHHHHH---

Radius of gyration: 18.08 Å; Cα contacts (8 Å, |Δi|>4): 597; chains: 1; bounding box: 42×44×44 Å